Protein AF-A0A9K3ELE4-F1 (afdb_monomer)

Solvent-accessible surface area (backbone atoms only — not comparable to full-atom values): 15173 Å² total; per-residue (Å²): 132,87,78,89,71,77,52,35,37,28,64,32,60,22,76,92,77,71,40,44,35,40,39,35,39,38,89,83,53,48,29,36,42,26,51,68,95,63,95,61,74,42,78,52,95,60,56,70,96,51,65,63,48,62,71,28,41,46,21,79,59,20,32,33,26,44,20,57,66,98,58,88,88,65,77,54,37,33,40,34,32,33,54,76,80,67,44,70,48,84,42,81,60,64,74,80,59,73,77,59,70,88,69,90,53,77,56,77,49,70,27,33,48,79,52,29,43,24,46,34,44,35,46,68,50,33,39,38,36,27,37,59,48,99,96,43,70,39,82,71,51,73,50,71,43,58,83,92,51,50,84,39,54,73,46,62,45,22,53,67,49,95,89,58,24,34,31,34,39,39,38,74,94,58,83,44,38,32,38,39,36,74,89,78,74,42,78,44,65,43,48,75,54,92,66,67,92,84,69,91,75,84,75,80,72,74,77,75,59,100,61,74,55,102,58,86,74,95,73,76,90,80,76,77,85,74,56,69,59,72,76,79,84,77,84,80,82,82,83,84,80,88,83,85,87,130

Structure (mmCIF, N/CA/C/O backbone):
data_AF-A0A9K3ELE4-F1
#
_entry.id   AF-A0A9K3ELE4-F1
#
loop_
_atom_site.group_PDB
_atom_site.id
_atom_site.type_symbol
_atom_site.label_atom_id
_atom_site.label_alt_id
_atom_site.label_comp_id
_atom_site.label_asym_id
_atom_site.label_entity_id
_atom_site.label_seq_id
_atom_site.pdbx_PDB_ins_code
_atom_site.Cartn_x
_atom_site.Cartn_y
_atom_site.Cartn_z
_atom_site.occupancy
_atom_site.B_iso_or_equiv
_atom_site.auth_seq_id
_atom_site.auth_comp_id
_atom_site.auth_asym_id
_atom_site.auth_atom_id
_atom_site.pdbx_PDB_model_num
ATOM 1 N N . MET A 1 1 ? -10.364 24.129 13.836 1.00 34.47 1 MET A N 1
ATOM 2 C CA . MET A 1 1 ? -9.554 22.904 13.657 1.00 34.47 1 MET A CA 1
ATOM 3 C C . MET A 1 1 ? -8.200 23.141 14.304 1.00 34.47 1 MET A C 1
ATOM 5 O O . MET A 1 1 ? -7.615 24.169 13.980 1.00 34.47 1 MET A O 1
ATOM 9 N N . PRO A 1 2 ? -7.699 22.302 15.225 1.00 33.84 2 PRO A N 1
ATOM 10 C CA . PRO A 1 2 ? -6.343 22.478 15.719 1.00 33.84 2 PRO A CA 1
ATOM 11 C C . PRO A 1 2 ? -5.337 22.035 14.650 1.00 33.84 2 PRO A C 1
ATOM 13 O O . PRO A 1 2 ? -5.473 20.976 14.042 1.00 33.84 2 PRO A O 1
ATOM 16 N N . SER A 1 3 ? -4.361 22.911 14.447 1.00 35.28 3 SER A N 1
ATOM 17 C CA . SER A 1 3 ? -3.103 22.813 13.702 1.00 35.28 3 SER A CA 1
ATOM 18 C C . SER A 1 3 ? -2.524 21.408 13.463 1.00 35.28 3 SER A C 1
ATOM 20 O O . SER A 1 3 ? -2.251 20.681 14.415 1.00 35.28 3 SER A O 1
ATOM 22 N N . SER A 1 4 ? -2.268 21.103 12.183 1.00 42.31 4 SER A N 1
ATOM 23 C CA . SER A 1 4 ? -1.245 20.192 11.622 1.00 42.31 4 SER A CA 1
ATOM 24 C C . SER A 1 4 ? -0.651 19.133 12.562 1.00 42.31 4 SER A C 1
ATOM 26 O O . SER A 1 4 ? 0.547 19.116 12.856 1.00 42.31 4 SER A O 1
ATOM 28 N N . PHE A 1 5 ? -1.485 18.202 13.002 1.00 43.97 5 PHE A N 1
ATOM 29 C CA . PHE A 1 5 ? -1.020 16.891 13.420 1.00 43.97 5 PHE A CA 1
ATOM 30 C C . PHE A 1 5 ? -0.761 16.069 12.153 1.00 43.97 5 PHE A C 1
ATOM 32 O O . PHE A 1 5 ? -1.685 15.799 11.390 1.00 43.97 5 PHE A O 1
ATOM 39 N N . PHE A 1 6 ? 0.490 15.676 11.912 1.00 51.31 6 PHE A N 1
ATOM 40 C CA . PHE A 1 6 ? 0.756 14.560 11.005 1.00 51.31 6 PHE A CA 1
ATOM 41 C C . PHE A 1 6 ? 0.128 13.317 11.648 1.00 51.31 6 PHE A C 1
ATOM 43 O O . PHE A 1 6 ? 0.595 12.861 12.695 1.00 51.31 6 PHE A O 1
ATOM 50 N N . PHE A 1 7 ? -0.995 12.875 11.091 1.00 66.44 7 PHE A N 1
ATOM 51 C CA . PHE A 1 7 ? -1.667 11.631 11.434 1.00 66.44 7 PHE A CA 1
ATOM 52 C C . PHE A 1 7 ? -1.422 10.659 10.288 1.00 66.44 7 PHE A C 1
ATOM 54 O O . PHE A 1 7 ? -1.701 10.999 9.136 1.00 66.44 7 PHE A O 1
ATOM 61 N N . GLU A 1 8 ? -0.951 9.457 10.601 1.00 89.88 8 GLU A N 1
ATOM 62 C CA . GLU A 1 8 ? -0.958 8.381 9.615 1.00 89.88 8 GLU A CA 1
ATOM 63 C C . GLU A 1 8 ? -2.393 7.903 9.492 1.00 89.88 8 GLU A C 1
ATOM 65 O O . GLU A 1 8 ? -3.051 7.638 10.498 1.00 89.88 8 GLU A O 1
ATOM 70 N N . SER A 1 9 ? -2.927 7.869 8.278 1.00 92.56 9 SER A N 1
ATOM 71 C CA . SER A 1 9 ? -4.354 7.627 8.085 1.00 92.56 9 SER A CA 1
ATOM 72 C C . SER A 1 9 ? -4.623 6.687 6.931 1.00 92.56 9 SER A C 1
ATOM 74 O O . SER A 1 9 ? -3.800 6.540 6.033 1.00 92.56 9 SER A O 1
ATOM 76 N N . GLY A 1 10 ? -5.771 6.025 6.972 1.00 93.38 10 GLY A N 1
ATOM 77 C CA . GLY A 1 10 ? -6.213 5.107 5.935 1.00 93.38 10 GLY A CA 1
ATOM 78 C C . GLY A 1 10 ? -7.732 5.038 5.878 1.00 93.38 10 GLY A C 1
ATOM 79 O O . GLY A 1 10 ? -8.411 5.200 6.894 1.00 93.38 10 GLY A O 1
ATOM 80 N N . LEU A 1 11 ? -8.261 4.802 4.680 1.00 93.50 11 LEU A N 1
ATOM 81 C CA . LEU A 1 11 ? -9.688 4.620 4.437 1.00 93.50 11 LEU A CA 1
ATOM 82 C C . LEU A 1 11 ? -9.947 3.172 4.026 1.00 93.50 11 LEU A C 1
ATOM 84 O O . LEU A 1 11 ? -9.454 2.729 2.992 1.00 93.50 11 LEU A O 1
ATOM 88 N N . GLY A 1 12 ? -10.713 2.449 4.836 1.00 93.44 12 GLY A N 1
ATOM 89 C CA . GLY A 1 12 ? -11.083 1.059 4.587 1.00 93.44 12 GLY A CA 1
ATOM 90 C C . GLY A 1 12 ? -12.591 0.865 4.512 1.00 93.44 12 GLY A C 1
ATOM 91 O O . GLY A 1 12 ? -13.362 1.724 4.941 1.00 93.44 12 GLY A O 1
ATOM 92 N N . PHE A 1 13 ? -13.016 -0.270 3.966 1.00 93.00 13 PHE A N 1
ATOM 93 C CA . PHE A 1 13 ? -14.422 -0.655 3.878 1.00 93.00 13 PHE A CA 1
ATOM 94 C C . PHE A 1 13 ? -14.704 -1.841 4.804 1.00 93.00 13 PHE A C 1
ATOM 96 O O . PHE A 1 13 ? -14.047 -2.874 4.702 1.00 93.00 13 PHE A O 1
ATOM 103 N N . ASP A 1 14 ? -15.670 -1.675 5.704 1.00 93.81 14 ASP A N 1
ATOM 104 C CA . ASP A 1 14 ? -16.215 -2.741 6.541 1.00 93.81 14 ASP A CA 1
ATOM 105 C C . ASP A 1 14 ? -17.413 -3.356 5.814 1.00 93.81 14 ASP A C 1
ATOM 107 O O . ASP A 1 14 ? -18.464 -2.722 5.672 1.00 93.81 14 ASP A O 1
ATOM 111 N N . ASP A 1 15 ? -17.245 -4.582 5.327 1.00 90.19 15 ASP A N 1
ATOM 112 C CA . ASP A 1 15 ? -18.278 -5.313 4.598 1.00 90.19 15 ASP A CA 1
ATOM 113 C C . ASP A 1 15 ? -19.425 -5.780 5.505 1.00 90.19 15 ASP A C 1
ATOM 115 O O . ASP A 1 15 ? -20.564 -5.893 5.053 1.00 90.19 15 ASP A O 1
ATOM 119 N N . SER A 1 16 ? -19.149 -5.993 6.792 1.00 93.00 16 SER A N 1
ATOM 120 C CA . SER A 1 16 ? -20.114 -6.501 7.764 1.00 93.00 16 SER A CA 1
ATOM 121 C C . SER A 1 16 ? -21.150 -5.455 8.157 1.00 93.00 16 SER A C 1
ATOM 123 O O . SER A 1 16 ? -22.312 -5.787 8.392 1.00 93.00 16 SER A O 1
ATOM 125 N N . THR A 1 17 ? -20.745 -4.186 8.174 1.00 93.06 17 THR A N 1
ATOM 126 C CA . THR A 1 17 ? -21.629 -3.045 8.428 1.00 93.06 17 THR A CA 1
ATOM 127 C C . THR A 1 17 ? -21.969 -2.272 7.157 1.00 93.06 17 THR A C 1
ATOM 129 O O . THR A 1 17 ? -22.816 -1.382 7.203 1.00 93.06 17 THR A O 1
ATOM 132 N N . ASN A 1 18 ? -21.341 -2.604 6.022 1.00 90.88 18 ASN A N 1
ATOM 133 C CA . ASN A 1 18 ? -21.458 -1.887 4.752 1.00 90.88 18 ASN A CA 1
ATOM 134 C C . ASN A 1 18 ? -21.138 -0.385 4.905 1.00 90.88 18 ASN A C 1
ATOM 136 O O . ASN A 1 18 ? -21.863 0.486 4.419 1.00 90.88 18 ASN A O 1
ATOM 140 N N . THR A 1 19 ? -20.047 -0.073 5.610 1.00 92.44 19 THR A N 1
ATOM 141 C CA . THR A 1 19 ? -19.620 1.309 5.882 1.00 92.44 19 THR A CA 1
ATOM 142 C C . THR A 1 19 ? -18.141 1.514 5.612 1.00 92.44 19 THR A C 1
ATOM 144 O O . THR A 1 19 ? -17.328 0.627 5.854 1.00 92.44 19 THR A O 1
ATOM 147 N N . PHE A 1 20 ? -17.763 2.724 5.213 1.00 94.38 20 PHE A N 1
ATOM 148 C CA . PHE A 1 20 ? -16.359 3.116 5.180 1.00 94.38 20 PHE A CA 1
ATOM 149 C C . PHE A 1 20 ? -15.890 3.585 6.558 1.00 94.38 20 PHE A C 1
ATOM 151 O O . PHE A 1 20 ? -16.565 4.385 7.208 1.00 94.38 20 PHE A O 1
ATOM 158 N N . LYS A 1 21 ? -14.706 3.133 6.971 1.00 94.75 21 LYS A N 1
ATOM 159 C CA . LYS A 1 21 ? -14.026 3.579 8.186 1.00 94.75 21 LYS A CA 1
ATOM 160 C C . LYS A 1 21 ? -12.748 4.316 7.819 1.00 94.75 21 LYS A C 1
ATOM 162 O O . LYS A 1 21 ? -11.893 3.790 7.111 1.00 94.75 21 LYS A O 1
ATOM 167 N N . MET A 1 22 ? -12.615 5.528 8.331 1.00 95.62 22 MET A N 1
ATOM 168 C CA . MET A 1 22 ? -11.368 6.271 8.334 1.00 95.62 22 MET A CA 1
ATOM 169 C C . MET A 1 22 ? -10.653 6.009 9.657 1.00 95.62 22 MET A C 1
ATOM 171 O O . MET A 1 22 ? -11.228 6.192 10.730 1.00 95.62 22 MET A O 1
ATOM 175 N N . VAL A 1 23 ? -9.409 5.560 9.570 1.00 95.44 23 VAL A N 1
ATOM 176 C CA . VAL A 1 23 ? -8.565 5.244 10.722 1.00 95.44 23 VAL A CA 1
ATOM 177 C C . VAL A 1 23 ? -7.402 6.216 10.726 1.00 95.44 23 VAL A C 1
ATOM 179 O O . VAL A 1 23 ? -6.756 6.392 9.698 1.00 95.44 23 VAL A O 1
ATOM 182 N N . CYS A 1 24 ? -7.141 6.832 11.874 1.00 94.19 24 CYS A N 1
ATOM 183 C CA . CYS A 1 24 ? -6.019 7.736 12.087 1.00 94.19 24 CYS A CA 1
ATOM 184 C C . CYS A 1 24 ? -5.187 7.256 13.273 1.00 94.19 24 CYS A C 1
ATOM 186 O O . CYS A 1 24 ? -5.711 7.075 14.374 1.00 94.19 24 CYS A O 1
ATOM 188 N N . VAL A 1 25 ? -3.884 7.110 13.061 1.00 91.75 25 VAL A N 1
ATOM 189 C CA . VAL A 1 25 ? -2.884 6.841 14.088 1.00 91.75 25 VAL A CA 1
ATOM 190 C C .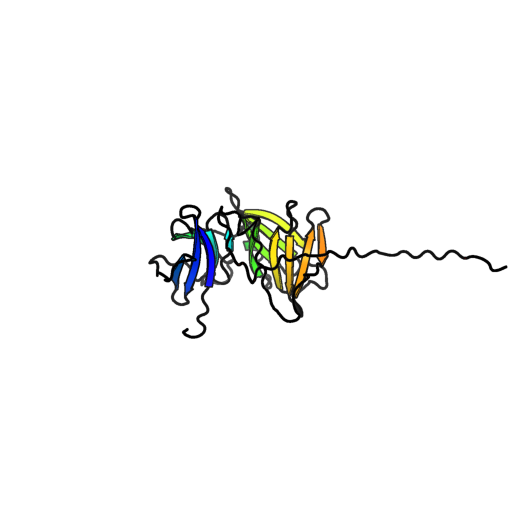 VAL A 1 25 ? -2.151 8.142 14.391 1.00 91.75 25 VAL A C 1
ATOM 192 O O . VAL A 1 25 ? -1.604 8.814 13.516 1.00 91.75 25 VAL A O 1
ATOM 195 N N . THR A 1 26 ? -2.189 8.541 15.657 1.00 86.25 26 THR A N 1
ATOM 196 C CA . THR A 1 26 ? -1.541 9.766 16.133 1.00 86.25 26 THR A CA 1
ATOM 197 C C . THR A 1 26 ? -0.079 9.532 16.497 1.00 86.25 26 THR A C 1
ATOM 199 O O . THR A 1 26 ? 0.326 8.411 16.781 1.00 86.25 26 THR A O 1
ATOM 202 N N . LYS A 1 27 ? 0.704 10.613 16.616 1.00 76.19 27 LYS A N 1
ATOM 203 C CA . LYS A 1 27 ? 2.095 10.558 17.113 1.00 76.19 27 LYS A CA 1
ATOM 204 C C . LYS A 1 27 ? 2.250 9.956 18.514 1.00 76.19 27 LYS A C 1
ATOM 206 O O . LYS A 1 27 ? 3.349 9.582 18.894 1.00 76.19 27 LYS A O 1
ATOM 211 N N . ARG A 1 28 ? 1.174 9.918 19.306 1.00 78.56 28 ARG A N 1
ATOM 212 C CA . ARG A 1 28 ? 1.142 9.270 20.629 1.00 78.56 28 ARG A CA 1
ATOM 213 C C . ARG A 1 28 ? 0.593 7.842 20.547 1.00 78.56 28 ARG A C 1
ATOM 215 O O . ARG A 1 28 ? 0.053 7.355 21.533 1.00 78.56 28 ARG A O 1
ATOM 222 N N . GLU A 1 29 ? 0.607 7.259 19.348 1.00 79.44 29 GLU A N 1
ATOM 223 C CA . GLU A 1 29 ? 0.107 5.920 19.008 1.00 79.44 29 GLU A CA 1
ATOM 224 C C . GLU A 1 29 ? -1.364 5.688 19.380 1.00 79.44 29 GLU A C 1
ATOM 226 O O . GLU A 1 29 ? -1.859 4.568 19.379 1.00 79.44 29 GLU A O 1
ATOM 231 N N . GLN A 1 30 ? -2.112 6.761 19.655 1.00 90.25 30 GLN A N 1
ATOM 232 C CA . GLN A 1 30 ? -3.556 6.670 19.827 1.00 90.25 30 GLN A CA 1
ATOM 233 C C . GLN A 1 30 ? -4.202 6.421 18.474 1.00 90.25 30 GLN A C 1
ATOM 235 O O . GLN A 1 30 ? -3.836 7.072 17.492 1.00 90.25 30 GLN A O 1
ATOM 240 N N . VAL A 1 31 ? -5.193 5.537 18.454 1.00 94.50 31 VAL A N 1
ATOM 241 C CA . VAL A 1 31 ? -5.936 5.194 17.248 1.00 94.50 31 VAL A CA 1
ATOM 242 C C . VAL A 1 31 ? -7.347 5.755 17.351 1.00 94.50 31 VAL A C 1
ATOM 244 O O . VAL A 1 31 ? -8.072 5.504 18.320 1.00 94.50 31 VAL A O 1
ATOM 247 N N . MET A 1 32 ? -7.717 6.537 16.345 1.00 95.31 32 MET A N 1
ATOM 248 C CA . MET A 1 32 ? -9.039 7.126 16.186 1.00 95.31 32 MET A CA 1
ATOM 249 C C . MET A 1 32 ? -9.714 6.504 14.969 1.00 95.31 32 MET A C 1
ATOM 251 O O . MET A 1 32 ? -9.110 6.410 13.903 1.00 95.31 32 MET A O 1
ATOM 255 N N . VAL A 1 33 ? -10.973 6.112 15.125 1.00 95.88 33 VAL A N 1
ATOM 256 C CA . VAL A 1 33 ? -11.797 5.535 14.063 1.00 95.88 33 VAL A CA 1
ATOM 257 C C . VAL A 1 33 ? -13.010 6.422 13.848 1.00 95.88 33 VAL A C 1
ATOM 259 O O . VAL A 1 33 ? -13.662 6.851 14.803 1.00 95.88 33 VAL A O 1
ATOM 262 N N . HIS A 1 34 ? -13.328 6.675 12.590 1.00 95.19 34 HIS A N 1
ATOM 263 C CA . HIS A 1 34 ? -14.520 7.392 12.181 1.00 95.19 34 HIS A CA 1
ATOM 264 C C . HIS A 1 34 ? -15.254 6.614 11.102 1.00 95.19 34 HIS A C 1
ATOM 266 O O . HIS A 1 34 ? -14.661 6.220 10.101 1.00 95.19 34 HIS A O 1
ATOM 272 N N . ILE A 1 35 ? -16.550 6.404 11.303 1.00 95.12 35 ILE A N 1
ATOM 273 C CA . ILE A 1 35 ? -17.420 5.798 10.300 1.00 95.12 35 ILE A CA 1
ATOM 274 C C . ILE A 1 35 ? -17.935 6.932 9.415 1.00 95.12 35 ILE A C 1
ATOM 276 O O . ILE A 1 35 ? -18.571 7.862 9.916 1.00 95.12 35 ILE A O 1
ATOM 280 N N . LEU A 1 36 ? -17.661 6.873 8.111 1.00 91.19 36 LEU A N 1
ATOM 281 C CA . LEU A 1 36 ? -18.140 7.895 7.184 1.00 91.19 36 LEU A CA 1
ATOM 282 C C . LEU A 1 36 ? -19.674 7.965 7.211 1.00 91.19 36 LEU A C 1
ATOM 284 O O . LEU A 1 36 ? -20.351 6.939 7.172 1.00 91.19 36 LEU A O 1
ATOM 288 N N . GLY A 1 37 ? -20.207 9.187 7.255 1.00 90.62 37 GLY A N 1
ATOM 289 C CA . GLY A 1 37 ? -21.646 9.452 7.375 1.00 90.62 37 GLY A CA 1
ATOM 290 C C . GLY A 1 37 ? -22.148 9.589 8.817 1.00 90.62 37 GLY A C 1
ATOM 291 O O . GLY A 1 37 ? -23.339 9.798 9.018 1.00 90.62 37 GLY A O 1
ATOM 292 N N . THR A 1 38 ? -21.258 9.494 9.807 1.00 91.44 38 THR A N 1
ATOM 293 C CA . THR A 1 38 ? -21.532 9.850 11.209 1.00 91.44 38 THR A CA 1
ATOM 294 C C . THR A 1 38 ? -20.858 11.176 11.566 1.00 91.44 38 THR A C 1
ATOM 296 O O . THR A 1 38 ? -20.058 11.683 10.785 1.00 91.44 38 THR A O 1
ATOM 299 N N . ASP A 1 39 ? -21.129 11.718 12.757 1.00 90.81 39 ASP A N 1
ATOM 300 C CA . ASP A 1 39 ? -20.611 13.036 13.164 1.00 90.81 39 ASP A CA 1
ATOM 301 C C . ASP A 1 39 ? -19.437 12.982 14.155 1.00 90.81 39 ASP A C 1
ATOM 303 O O . ASP A 1 39 ? -18.964 14.019 14.619 1.00 90.81 39 ASP A O 1
ATOM 307 N N . SER A 1 40 ? -18.953 11.791 14.529 1.00 87.12 40 SER A N 1
ATOM 308 C CA . SER A 1 40 ? -17.949 11.672 15.594 1.00 87.12 40 SER A CA 1
ATOM 309 C C . SER A 1 40 ? -16.815 10.706 15.277 1.00 87.12 40 SER A C 1
ATOM 311 O O . SER A 1 40 ? -16.972 9.694 14.595 1.00 87.12 40 SER A O 1
ATOM 313 N N . TRP A 1 41 ? -15.638 11.045 15.795 1.00 94.38 41 TRP A N 1
ATOM 314 C CA . TRP A 1 41 ? -14.491 10.152 15.885 1.00 94.38 41 TRP A CA 1
ATOM 315 C C . TRP A 1 41 ? -14.516 9.470 17.246 1.00 94.38 41 TRP A C 1
ATOM 317 O O . TRP A 1 41 ? -14.771 10.124 18.258 1.00 94.38 41 TRP A O 1
ATOM 327 N N . ARG A 1 42 ? -14.174 8.184 17.298 1.00 94.88 42 ARG A N 1
ATOM 328 C CA . ARG A 1 42 ? -14.000 7.461 18.559 1.00 94.88 42 ARG A CA 1
ATOM 329 C C . ARG A 1 42 ? -12.585 6.939 18.703 1.00 94.88 42 ARG A C 1
ATOM 331 O O . ARG A 1 42 ? -11.983 6.461 17.745 1.00 94.88 42 ARG A O 1
ATOM 338 N N . LYS A 1 43 ? -12.069 7.007 19.923 1.00 95.25 43 LYS A N 1
ATOM 339 C CA . LYS A 1 43 ? -10.799 6.384 20.281 1.00 95.25 43 LYS A CA 1
ATOM 340 C C . LYS A 1 43 ? -11.014 4.891 20.506 1.00 95.25 43 LYS A C 1
ATOM 342 O O . LYS A 1 43 ? -11.976 4.514 21.173 1.00 95.25 43 LYS A O 1
ATOM 347 N N . ILE A 1 44 ? -10.108 4.057 20.002 1.00 95.56 44 ILE A N 1
ATOM 348 C CA . ILE A 1 44 ? -10.060 2.633 20.356 1.00 95.56 44 ILE A CA 1
ATOM 349 C C . ILE A 1 44 ? -8.900 2.356 21.319 1.00 95.56 44 ILE A C 1
ATOM 351 O O . ILE A 1 44 ? -7.905 3.084 21.305 1.00 95.56 44 ILE A O 1
ATOM 355 N N . PRO A 1 45 ? -9.010 1.330 22.182 1.00 93.69 45 PRO A N 1
ATOM 356 C CA . PRO A 1 45 ? -7.944 1.001 23.124 1.00 93.69 45 PRO A CA 1
ATOM 357 C C . PRO A 1 45 ? -6.768 0.264 22.469 1.00 93.69 45 PRO A C 1
ATOM 359 O O . PRO A 1 45 ? -5.694 0.213 23.058 1.00 93.69 45 PRO A O 1
ATOM 362 N N . LYS A 1 46 ? -6.962 -0.318 21.278 1.00 93.88 46 LYS A N 1
ATOM 363 C CA . LYS A 1 46 ? -5.918 -1.048 20.553 1.00 93.88 46 LYS A CA 1
ATOM 364 C C . LYS A 1 46 ? -4.990 -0.074 19.839 1.00 93.88 46 LYS A C 1
ATOM 366 O O . LYS A 1 46 ? -5.448 0.921 19.279 1.00 93.88 46 LYS A O 1
ATOM 371 N N . VAL A 1 47 ? -3.703 -0.388 19.850 1.00 92.88 47 VAL A N 1
ATOM 372 C CA . VAL A 1 47 ? -2.633 0.412 19.247 1.00 92.88 47 VAL A CA 1
ATOM 373 C C . VAL A 1 47 ? -1.735 -0.506 18.416 1.00 92.88 47 VAL A C 1
ATOM 375 O O . VAL A 1 47 ? -1.658 -1.701 18.725 1.00 92.88 47 VAL A O 1
ATOM 378 N N . PRO A 1 48 ? -1.087 -0.002 17.354 1.00 92.19 48 PRO A N 1
ATOM 379 C CA . PRO A 1 48 ? -0.132 -0.799 16.598 1.00 92.19 48 PRO A CA 1
ATOM 380 C C . PRO A 1 48 ? 1.068 -1.171 17.479 1.00 92.19 48 PRO A C 1
ATOM 382 O O . PRO A 1 48 ? 1.449 -0.427 18.379 1.00 92.19 48 PRO A O 1
ATOM 385 N N . SER A 1 49 ? 1.682 -2.322 17.213 1.00 90.31 49 SER A N 1
ATOM 386 C CA . SER A 1 49 ? 2.858 -2.792 17.959 1.00 90.31 49 SER A CA 1
ATOM 387 C C . SER A 1 49 ? 4.138 -2.007 17.656 1.00 90.31 49 SER A C 1
ATOM 389 O O . SER A 1 49 ? 5.093 -2.083 18.426 1.00 90.31 49 SER A O 1
ATOM 391 N N . TYR A 1 50 ? 4.158 -1.264 16.547 1.00 88.81 50 TYR A N 1
ATOM 392 C CA . TYR A 1 50 ? 5.266 -0.419 16.113 1.00 88.81 50 TYR A CA 1
ATOM 393 C C . TYR A 1 50 ? 4.728 0.884 15.503 1.00 88.81 50 TYR A C 1
ATOM 395 O O . TYR A 1 50 ? 3.624 0.873 14.944 1.00 88.81 50 TYR A O 1
ATOM 403 N N . PRO A 1 51 ? 5.505 1.984 15.537 1.00 88.44 51 PRO A N 1
ATOM 404 C CA . PRO A 1 51 ? 5.164 3.210 14.829 1.00 88.44 51 PRO A CA 1
ATOM 405 C C . PRO A 1 51 ? 4.971 2.947 13.334 1.00 88.44 51 PRO A C 1
ATOM 407 O O . PRO A 1 51 ? 5.873 2.459 12.647 1.00 88.44 51 PRO A O 1
ATOM 410 N N . VAL A 1 52 ? 3.784 3.282 12.839 1.00 90.81 52 VAL A N 1
ATOM 411 C CA . VAL A 1 52 ? 3.441 3.205 11.416 1.00 90.81 52 VAL A CA 1
ATOM 412 C C . VAL A 1 52 ? 3.784 4.511 10.707 1.00 90.81 52 VAL A C 1
ATOM 414 O O . VAL A 1 52 ? 3.911 5.548 11.357 1.00 90.81 52 VAL A O 1
ATOM 417 N N . TYR A 1 53 ? 3.917 4.471 9.383 1.00 87.12 53 TYR A N 1
ATOM 418 C CA . TYR A 1 53 ? 4.125 5.658 8.557 1.00 87.12 53 TYR A CA 1
ATOM 419 C C . TYR A 1 53 ? 3.427 5.552 7.197 1.00 87.12 53 TYR A C 1
ATOM 421 O O . TYR A 1 53 ? 3.219 4.460 6.660 1.00 87.12 53 TYR A O 1
ATOM 429 N N . GLY A 1 54 ? 3.102 6.708 6.622 1.00 86.25 54 GLY A N 1
ATOM 430 C CA . GLY A 1 54 ? 2.488 6.833 5.310 1.00 86.25 54 GLY A CA 1
ATOM 431 C C . GLY A 1 54 ? 0.964 6.681 5.312 1.00 86.25 54 GLY A C 1
ATOM 432 O O . GLY A 1 54 ? 0.284 6.611 6.336 1.00 86.25 54 GLY A O 1
ATOM 433 N N . VAL A 1 55 ? 0.407 6.628 4.102 1.00 88.94 55 VAL A N 1
ATOM 434 C CA . VAL A 1 55 ? -1.035 6.450 3.895 1.00 88.94 55 VAL A CA 1
ATOM 435 C C . VAL A 1 55 ? -1.372 4.962 3.894 1.00 88.94 55 VAL A C 1
ATOM 437 O O . VAL A 1 55 ? -0.759 4.180 3.171 1.00 88.94 55 VAL A O 1
ATOM 440 N N . GLY A 1 56 ? -2.375 4.586 4.681 1.00 92.88 56 GLY A N 1
ATOM 441 C CA . GLY A 1 56 ? -2.827 3.212 4.841 1.00 92.88 56 GLY A CA 1
ATOM 442 C C . GLY A 1 56 ? -3.447 2.667 3.562 1.00 92.88 56 GLY A C 1
ATOM 443 O O . GLY A 1 56 ? -4.388 3.248 3.017 1.00 92.88 56 GLY A O 1
ATOM 444 N N . VAL A 1 57 ? -2.945 1.522 3.109 1.00 94.00 57 VAL A N 1
ATOM 445 C CA . VAL A 1 57 ? -3.418 0.829 1.910 1.00 94.00 57 VAL A CA 1
ATOM 446 C C . VAL A 1 57 ? -4.486 -0.187 2.293 1.00 94.00 57 VAL A C 1
ATOM 448 O O . VAL A 1 57 ? -4.211 -1.156 3.002 1.00 94.00 57 VAL A O 1
ATOM 451 N N . PHE A 1 58 ? -5.710 0.010 1.806 1.00 94.69 58 PHE A N 1
ATOM 452 C CA . PHE A 1 58 ? -6.793 -0.947 2.012 1.00 94.69 58 PHE A CA 1
ATOM 453 C C . PHE A 1 58 ? -6.708 -2.103 1.013 1.00 94.69 58 PHE A C 1
ATOM 455 O O . PHE A 1 58 ? -6.805 -1.889 -0.195 1.00 94.69 58 PHE A O 1
ATOM 462 N N . ALA A 1 59 ? -6.541 -3.321 1.521 1.00 94.19 59 ALA A N 1
ATOM 463 C CA . ALA A 1 59 ? -6.510 -4.562 0.754 1.00 94.19 59 ALA A CA 1
ATOM 464 C C . ALA A 1 59 ? -6.885 -5.737 1.668 1.00 94.19 59 ALA A C 1
ATOM 466 O O . ALA A 1 59 ? -6.689 -5.652 2.872 1.00 94.19 59 ALA A O 1
ATOM 467 N N . ASN A 1 60 ? -7.407 -6.842 1.136 1.00 92.94 60 ASN A N 1
ATOM 468 C CA . ASN A 1 60 ? -7.726 -8.053 1.906 1.00 92.94 60 ASN A CA 1
ATOM 469 C C . ASN A 1 60 ? -8.563 -7.796 3.188 1.00 92.94 60 ASN A C 1
ATOM 471 O O . ASN A 1 60 ? -8.371 -8.477 4.188 1.00 92.94 60 ASN A O 1
ATOM 475 N N . GLY A 1 61 ? -9.451 -6.791 3.186 1.00 92.50 61 GLY A N 1
ATOM 476 C CA . GLY A 1 61 ? -10.264 -6.414 4.357 1.00 92.50 61 GLY A CA 1
ATOM 477 C C . GLY A 1 61 ? -9.529 -5.616 5.446 1.00 92.50 61 GLY A C 1
ATOM 478 O O . GLY A 1 61 ? -10.149 -5.196 6.422 1.00 92.50 61 GLY A O 1
ATOM 479 N N . CYS A 1 62 ? -8.237 -5.339 5.264 1.00 96.88 62 CYS A N 1
ATOM 480 C CA . CYS A 1 62 ? -7.399 -4.653 6.239 1.00 96.88 62 CYS A CA 1
ATOM 481 C C . CYS A 1 62 ? -6.781 -3.372 5.662 1.00 96.88 62 CYS A C 1
ATOM 483 O O . CYS A 1 62 ? -6.490 -3.267 4.467 1.00 96.88 62 CYS A O 1
ATOM 485 N N . LEU A 1 63 ? -6.539 -2.389 6.524 1.00 97.12 63 LEU A N 1
ATOM 486 C CA . LEU A 1 63 ? -5.640 -1.275 6.231 1.00 97.12 63 LEU A CA 1
ATOM 487 C C . LEU A 1 63 ? -4.206 -1.673 6.558 1.00 97.12 63 LEU A C 1
ATOM 489 O O . LEU A 1 63 ? -3.965 -2.257 7.606 1.00 97.12 63 LEU A O 1
ATOM 493 N N . HIS A 1 64 ? -3.264 -1.337 5.685 1.00 96.06 64 HIS A N 1
ATOM 494 C CA . HIS A 1 64 ? -1.864 -1.706 5.846 1.00 96.06 64 HIS A CA 1
ATOM 495 C C . HIS A 1 64 ? -0.958 -0.487 5.819 1.00 96.06 64 HIS A C 1
ATOM 497 O O . HIS A 1 64 ? -1.075 0.350 4.924 1.00 96.06 64 HIS A O 1
ATOM 503 N N . TRP A 1 65 ? -0.019 -0.435 6.754 1.00 95.00 65 TRP A N 1
ATOM 504 C CA . TRP A 1 65 ? 1.050 0.555 6.790 1.00 95.00 65 TRP A CA 1
ATOM 505 C C . TRP A 1 65 ? 2.395 -0.136 6.897 1.00 95.00 65 TRP A C 1
ATOM 507 O O . TRP A 1 65 ? 2.504 -1.242 7.433 1.00 95.00 65 TRP A O 1
ATOM 517 N N . LEU A 1 66 ? 3.429 0.549 6.431 1.00 92.06 66 LEU A N 1
ATOM 518 C CA . LEU A 1 66 ? 4.788 0.177 6.772 1.00 92.06 66 LEU A CA 1
ATOM 519 C C . LEU A 1 66 ? 5.108 0.645 8.199 1.00 92.06 66 LEU A C 1
ATOM 521 O O . LEU A 1 66 ? 4.560 1.639 8.681 1.00 92.06 66 LEU A O 1
ATOM 525 N N . ALA A 1 67 ? 5.996 -0.082 8.870 1.00 88.88 67 ALA A N 1
ATOM 526 C CA . ALA A 1 67 ? 6.471 0.222 10.213 1.00 88.88 67 ALA A CA 1
ATOM 527 C C . ALA A 1 67 ? 7.955 -0.139 10.351 1.00 88.88 67 ALA A C 1
ATOM 529 O O . ALA A 1 67 ? 8.397 -1.165 9.837 1.00 88.88 67 ALA A O 1
ATOM 530 N N . TYR A 1 68 ? 8.736 0.679 11.057 1.00 76.62 68 TYR A N 1
ATOM 531 C CA . TYR A 1 68 ? 10.157 0.399 11.295 1.00 76.62 68 TYR A CA 1
ATOM 532 C C . TYR A 1 68 ? 10.395 -0.198 12.680 1.00 76.62 68 TYR A C 1
ATOM 534 O O . TYR A 1 68 ? 9.774 0.197 13.668 1.00 76.62 68 TYR A O 1
ATOM 542 N N . TYR A 1 69 ? 11.364 -1.111 12.760 1.00 67.56 69 TYR A N 1
ATOM 543 C CA . TYR A 1 69 ? 11.974 -1.470 14.034 1.00 67.56 69 TYR A CA 1
ATOM 544 C C . TYR A 1 69 ? 12.867 -0.317 14.511 1.00 67.56 69 TYR A C 1
ATOM 546 O O . TYR A 1 69 ? 13.611 0.266 13.727 1.00 67.56 69 TYR A O 1
ATOM 554 N N . ASN A 1 70 ? 12.903 -0.053 15.819 1.00 60.09 70 ASN A N 1
ATOM 555 C CA . ASN A 1 70 ? 13.875 0.880 16.415 1.00 60.09 70 ASN A CA 1
ATOM 556 C C . ASN A 1 70 ? 15.339 0.377 16.337 1.00 60.09 70 ASN A C 1
ATOM 558 O O . ASN A 1 70 ? 16.241 1.019 16.871 1.00 60.09 70 ASN A O 1
ATOM 562 N N . LYS A 1 71 ? 15.596 -0.782 15.716 1.00 54.69 71 LYS A N 1
ATOM 563 C CA . LYS A 1 71 ? 16.925 -1.378 15.538 1.00 54.69 71 LYS A CA 1
ATOM 564 C C . LYS A 1 71 ? 17.261 -1.365 14.044 1.00 54.69 71 LYS A C 1
ATOM 566 O O . LYS A 1 71 ? 16.531 -1.942 13.249 1.00 54.69 71 LYS A O 1
ATOM 571 N N . GLY A 1 72 ? 18.319 -0.648 13.668 1.00 49.59 72 GLY A N 1
ATOM 572 C CA . GLY A 1 72 ? 18.679 -0.414 12.266 1.00 49.59 72 GLY A CA 1
ATOM 573 C C . GLY A 1 72 ? 19.081 -1.678 11.493 1.00 49.59 72 GLY A C 1
ATOM 574 O O . GLY A 1 72 ? 19.589 -2.630 12.082 1.00 49.59 72 GLY A O 1
ATOM 575 N N . ASN A 1 73 ? 18.910 -1.608 10.164 1.00 53.75 73 ASN A N 1
ATOM 576 C CA . ASN A 1 73 ? 19.251 -2.590 9.113 1.00 53.75 73 ASN A CA 1
ATOM 577 C C . ASN A 1 73 ? 18.229 -3.704 8.805 1.00 53.75 73 ASN A C 1
ATOM 579 O O . ASN A 1 73 ? 18.545 -4.613 8.038 1.00 53.75 73 ASN A O 1
ATOM 583 N N . GLU A 1 74 ? 17.002 -3.631 9.320 1.00 63.72 74 GLU A N 1
ATOM 584 C CA . GLU A 1 74 ? 15.913 -4.533 8.916 1.00 63.72 74 GLU A CA 1
ATOM 585 C C . GLU A 1 74 ? 14.950 -3.834 7.939 1.00 63.72 74 GLU A C 1
ATOM 587 O O . GLU A 1 74 ? 14.746 -2.621 8.012 1.00 63.72 74 GLU A O 1
ATOM 592 N N . LEU A 1 75 ? 14.366 -4.593 7.002 1.00 67.12 75 LEU A N 1
ATOM 593 C CA . LEU A 1 75 ? 13.270 -4.087 6.165 1.00 67.12 75 LEU A CA 1
ATOM 594 C C . LEU A 1 75 ? 12.090 -3.673 7.050 1.00 67.12 75 LEU A C 1
ATOM 596 O O . LEU A 1 75 ? 11.876 -4.302 8.091 1.00 67.12 75 LEU A O 1
ATOM 600 N N . PRO A 1 76 ? 11.285 -2.679 6.635 1.00 78.19 76 PRO A N 1
ATOM 601 C CA . PRO A 1 76 ? 10.102 -2.334 7.397 1.00 78.19 76 PRO A CA 1
ATOM 602 C C . PRO A 1 76 ? 9.155 -3.530 7.484 1.00 78.19 76 PRO A C 1
ATOM 604 O O . PRO A 1 76 ? 8.926 -4.270 6.522 1.00 78.19 76 PRO A O 1
ATOM 607 N N . LEU A 1 77 ? 8.603 -3.693 8.677 1.00 88.19 77 LEU A N 1
ATOM 608 C CA . LEU A 1 77 ? 7.469 -4.551 8.945 1.00 88.19 77 LEU A CA 1
ATOM 609 C C . LEU A 1 77 ? 6.213 -3.954 8.309 1.00 88.19 77 LEU A C 1
ATOM 611 O O . LEU A 1 77 ? 6.167 -2.773 7.961 1.00 88.19 77 LEU A O 1
ATOM 615 N N . ILE A 1 78 ? 5.170 -4.769 8.195 1.00 93.50 78 ILE A N 1
ATOM 616 C CA . ILE A 1 78 ? 3.861 -4.313 7.738 1.00 93.50 78 ILE A CA 1
ATOM 617 C C . ILE A 1 78 ? 2.872 -4.513 8.879 1.00 93.50 78 ILE A C 1
ATOM 619 O O . ILE A 1 78 ? 2.723 -5.621 9.398 1.00 93.50 78 ILE A O 1
ATOM 623 N N . ILE A 1 79 ? 2.187 -3.442 9.262 1.00 95.06 79 ILE A N 1
ATOM 624 C CA . ILE A 1 79 ? 1.101 -3.483 10.238 1.00 95.06 79 ILE A CA 1
ATOM 625 C C . ILE A 1 79 ? -0.218 -3.492 9.484 1.00 95.06 79 ILE A C 1
ATOM 627 O O . ILE A 1 79 ? -0.490 -2.581 8.706 1.00 95.06 79 ILE A O 1
ATOM 631 N N . GLY A 1 80 ? -1.021 -4.525 9.721 1.00 96.62 80 GLY A N 1
ATOM 632 C CA . GLY A 1 80 ? -2.396 -4.626 9.248 1.00 96.62 80 GLY A CA 1
ATOM 633 C C . GLY A 1 80 ? -3.375 -4.223 10.348 1.00 96.62 80 GLY A C 1
ATOM 634 O O . GLY A 1 80 ? -3.182 -4.591 11.500 1.00 96.62 80 GLY A O 1
ATOM 635 N N . PHE A 1 81 ? -4.429 -3.499 10.001 1.00 97.38 81 PHE A N 1
ATOM 636 C CA . PHE A 1 81 ? -5.590 -3.235 10.843 1.00 97.38 81 PHE A CA 1
ATOM 637 C C . PHE A 1 81 ? -6.817 -3.832 10.167 1.00 97.38 81 PHE A C 1
ATOM 639 O O . PHE A 1 81 ? -7.223 -3.355 9.104 1.00 97.38 81 PHE A O 1
ATOM 646 N N . ASP A 1 82 ? -7.392 -4.869 10.762 1.00 97.25 82 ASP A N 1
ATOM 647 C CA . ASP A 1 82 ? -8.638 -5.461 10.287 1.00 97.25 82 ASP A CA 1
ATOM 648 C C . ASP A 1 82 ? -9.778 -4.469 10.525 1.00 97.25 82 ASP A C 1
ATOM 650 O O . ASP A 1 82 ? -10.066 -4.073 11.653 1.00 97.25 82 ASP A O 1
ATOM 654 N N . VAL A 1 83 ? -10.417 -4.028 9.443 1.00 96.06 83 VAL A N 1
ATOM 655 C CA . VAL A 1 83 ? -11.421 -2.962 9.509 1.00 96.06 83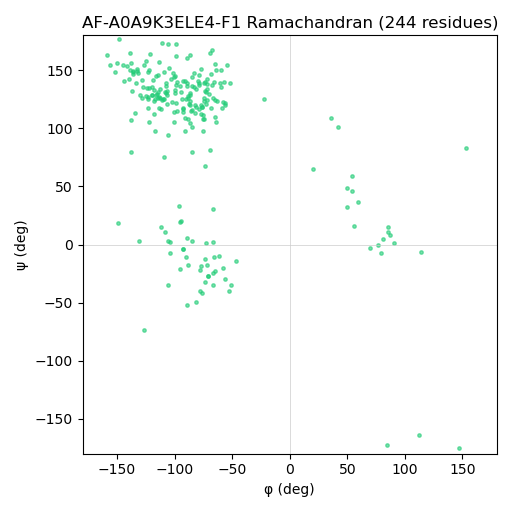 VAL A CA 1
ATOM 656 C C . VAL A 1 83 ? -12.702 -3.440 10.193 1.00 96.06 83 VAL A C 1
ATOM 658 O O . VAL A 1 83 ? -13.403 -2.626 10.795 1.00 96.06 83 VAL A O 1
ATOM 661 N N . LYS A 1 84 ? -12.999 -4.739 10.139 1.00 95.19 84 LYS A N 1
ATOM 662 C CA . LYS A 1 84 ? -14.189 -5.351 10.728 1.00 95.19 84 LYS A CA 1
ATOM 663 C C . LYS A 1 84 ? -14.005 -5.606 12.219 1.00 95.19 84 LYS A C 1
ATOM 665 O O . LYS A 1 84 ? -14.868 -5.238 13.013 1.00 95.19 84 LYS A O 1
ATOM 670 N N . THR A 1 85 ? -12.892 -6.229 12.603 1.00 96.50 85 THR A N 1
ATOM 671 C CA . THR A 1 85 ? -12.624 -6.601 14.007 1.00 96.50 85 THR A CA 1
ATOM 672 C C . THR A 1 85 ? -11.932 -5.493 14.802 1.00 96.50 85 THR A C 1
ATOM 674 O O . THR A 1 85 ? -11.998 -5.480 16.031 1.00 96.50 85 THR A O 1
ATOM 677 N N . GLU A 1 86 ? -11.335 -4.521 14.111 1.00 96.75 86 GLU A N 1
ATOM 678 C CA . GLU A 1 86 ? -10.560 -3.413 14.682 1.00 96.75 86 GLU A CA 1
ATOM 679 C C . GLU A 1 86 ? -9.354 -3.880 15.498 1.00 96.75 86 GLU A C 1
ATOM 681 O O . GLU A 1 86 ? -8.991 -3.288 16.523 1.00 96.75 86 GLU A O 1
ATOM 686 N N . GLU A 1 87 ? -8.729 -4.954 15.017 1.00 96.25 87 GLU A N 1
ATOM 687 C CA . GLU A 1 87 ? -7.523 -5.538 15.586 1.00 96.25 87 GLU A CA 1
ATOM 688 C C . GLU A 1 87 ? -6.305 -5.305 14.696 1.00 96.25 87 GLU A C 1
ATOM 690 O O . GLU A 1 87 ? -6.397 -5.229 13.468 1.00 96.25 87 GLU A O 1
ATOM 695 N N . PHE A 1 88 ? -5.143 -5.188 15.340 1.00 96.00 88 PHE A N 1
ATOM 696 C CA . PHE A 1 88 ? -3.866 -5.048 14.656 1.00 96.00 88 PHE A CA 1
ATOM 697 C C . PHE A 1 88 ? -3.181 -6.403 14.510 1.00 96.00 88 PHE A C 1
ATOM 699 O O . PHE A 1 88 ? -3.093 -7.180 15.459 1.00 96.00 88 PHE A O 1
ATOM 706 N N . GLY A 1 89 ? -2.636 -6.647 13.325 1.00 94.75 89 GLY A N 1
ATOM 707 C CA . GLY A 1 89 ? -1.817 -7.801 12.997 1.00 94.75 89 GLY A CA 1
ATOM 708 C C . GLY A 1 89 ? -0.466 -7.380 12.431 1.00 94.75 89 GLY A C 1
ATOM 709 O O . GLY A 1 89 ? -0.300 -6.280 11.902 1.00 94.75 89 GLY A O 1
ATOM 710 N N . LEU A 1 90 ? 0.504 -8.286 12.528 1.00 93.56 90 LEU A N 1
ATOM 711 C CA . LEU A 1 90 ? 1.839 -8.104 11.973 1.00 93.56 90 LEU A CA 1
ATOM 712 C C . LEU A 1 90 ? 2.026 -9.003 10.751 1.00 93.56 90 LEU A C 1
ATOM 714 O O . LEU A 1 90 ? 1.785 -10.207 10.815 1.00 93.56 90 LEU A O 1
ATOM 718 N N . ILE A 1 91 ? 2.521 -8.427 9.660 1.00 92.50 91 ILE A N 1
ATOM 719 C CA . ILE A 1 91 ? 2.865 -9.139 8.433 1.00 92.50 91 ILE A CA 1
ATOM 720 C C . ILE A 1 91 ? 4.355 -8.934 8.160 1.00 92.50 91 ILE A C 1
ATOM 722 O O . ILE A 1 91 ? 4.874 -7.818 8.158 1.00 92.50 91 ILE A O 1
ATOM 726 N N . GLN A 1 92 ? 5.054 -10.043 7.930 1.00 89.62 92 GLN A N 1
ATOM 727 C CA . GLN A 1 92 ? 6.468 -10.025 7.567 1.00 89.62 92 GLN A CA 1
ATOM 728 C C . GLN A 1 92 ? 6.623 -9.680 6.081 1.00 89.62 92 GLN A C 1
ATOM 730 O O . GLN A 1 92 ? 5.860 -10.225 5.280 1.00 89.62 92 GLN A O 1
ATOM 735 N N . PRO A 1 93 ? 7.595 -8.842 5.682 1.00 87.62 93 PRO A N 1
ATOM 736 C CA . PRO A 1 93 ? 7.857 -8.556 4.273 1.00 87.62 93 PRO A CA 1
ATOM 737 C C . PRO A 1 93 ? 8.398 -9.799 3.528 1.00 87.62 93 PRO A C 1
ATOM 739 O O . PRO A 1 93 ? 8.786 -10.796 4.155 1.00 87.62 93 PRO A O 1
ATOM 742 N N . PRO A 1 94 ? 8.456 -9.782 2.182 1.00 87.88 94 PRO A N 1
ATOM 743 C CA . PRO A 1 94 ? 9.034 -10.880 1.409 1.00 87.88 94 PRO A CA 1
ATOM 744 C C . PRO A 1 94 ? 10.492 -11.188 1.815 1.00 87.88 94 PRO A C 1
ATOM 746 O O . PRO A 1 94 ? 11.393 -10.364 1.662 1.00 87.88 94 PRO A O 1
ATOM 749 N N . ARG A 1 95 ? 10.760 -12.420 2.284 1.00 73.69 95 ARG A N 1
ATOM 750 C CA . ARG A 1 95 ? 12.068 -12.836 2.849 1.00 73.69 95 ARG A CA 1
ATOM 751 C C . ARG A 1 95 ? 13.271 -12.637 1.919 1.00 73.69 95 ARG A C 1
ATOM 753 O O . ARG A 1 95 ? 14.383 -12.461 2.407 1.00 73.69 95 ARG A O 1
ATOM 760 N N . LYS A 1 96 ? 13.083 -12.709 0.593 1.00 63.12 96 LYS A N 1
ATOM 761 C CA . LYS A 1 96 ? 14.191 -12.600 -0.378 1.00 63.12 96 LYS A CA 1
ATOM 762 C C . LYS A 1 96 ? 14.835 -11.210 -0.387 1.00 63.12 96 LYS A C 1
ATOM 764 O O . LYS A 1 96 ? 16.016 -11.101 -0.697 1.00 63.12 96 LYS A O 1
ATOM 769 N N . ILE A 1 97 ? 14.097 -10.187 0.033 1.00 59.50 97 ILE A N 1
ATOM 770 C CA . ILE A 1 97 ? 14.528 -8.788 -0.006 1.00 59.50 97 ILE A CA 1
ATOM 771 C C . ILE A 1 97 ? 15.511 -8.469 1.141 1.00 59.50 97 ILE A C 1
ATOM 773 O O . ILE A 1 97 ? 16.346 -7.576 1.022 1.00 59.50 97 ILE A O 1
ATOM 777 N N . LEU A 1 98 ? 15.509 -9.267 2.220 1.00 54.50 98 LEU A N 1
ATOM 778 C CA . LEU A 1 98 ? 16.384 -9.100 3.396 1.00 54.50 98 LEU A CA 1
ATOM 779 C C . LEU A 1 98 ? 17.890 -9.213 3.079 1.00 54.50 98 LEU A C 1
ATOM 781 O O . LEU A 1 98 ? 18.722 -8.921 3.930 1.00 54.50 98 LEU A O 1
ATOM 785 N N . ARG A 1 99 ? 18.261 -9.635 1.863 1.00 51.47 99 ARG A N 1
ATOM 786 C CA . ARG A 1 99 ? 19.659 -9.768 1.421 1.00 51.47 99 ARG A CA 1
ATOM 787 C C . ARG A 1 99 ? 20.229 -8.505 0.762 1.00 51.47 99 ARG A C 1
ATOM 789 O O . ARG A 1 99 ? 21.435 -8.446 0.555 1.00 51.47 99 ARG A O 1
ATOM 796 N N . HIS A 1 100 ? 19.397 -7.506 0.449 1.00 52.91 100 HIS A N 1
ATOM 797 C CA . HIS A 1 100 ? 19.792 -6.322 -0.333 1.00 52.91 100 HIS A CA 1
ATOM 798 C C . HIS A 1 100 ? 19.954 -5.031 0.492 1.00 52.91 100 HIS A C 1
ATOM 800 O O . HIS A 1 100 ? 20.282 -3.986 -0.068 1.00 52.91 100 HIS A O 1
ATOM 806 N N . VAL A 1 101 ? 19.787 -5.101 1.818 1.00 52.19 101 VAL A N 1
ATOM 807 C CA . VAL A 1 101 ? 19.727 -3.937 2.730 1.00 52.19 101 VAL A CA 1
ATOM 808 C C . VAL A 1 101 ? 21.054 -3.150 2.820 1.00 52.19 101 VAL A C 1
ATOM 810 O O . VAL A 1 101 ? 21.081 -2.017 3.286 1.00 52.19 101 VAL A O 1
ATOM 813 N N . ASN A 1 102 ? 22.157 -3.684 2.283 1.00 50.75 102 ASN A N 1
ATOM 814 C CA . ASN A 1 102 ? 23.482 -3.049 2.312 1.00 50.75 102 ASN A CA 1
ATOM 815 C C . ASN A 1 102 ? 23.758 -2.032 1.181 1.00 50.75 102 ASN A C 1
ATOM 817 O O . ASN A 1 102 ? 24.875 -1.522 1.101 1.00 50.75 102 ASN A O 1
ATOM 821 N N . HIS A 1 103 ? 22.800 -1.730 0.292 1.00 51.56 103 HIS A N 1
ATOM 822 C CA . HIS A 1 103 ? 23.075 -0.945 -0.929 1.00 51.56 103 HIS A CA 1
ATOM 823 C C . HIS A 1 103 ? 22.537 0.500 -0.958 1.00 51.56 103 HIS A C 1
ATOM 825 O O . HIS A 1 103 ? 22.621 1.156 -1.995 1.00 51.56 103 HIS A O 1
ATOM 831 N N . GLY A 1 104 ? 22.051 1.038 0.166 1.00 52.34 104 GLY A N 1
ATOM 832 C CA . GLY A 1 104 ? 21.912 2.491 0.380 1.00 52.34 104 GLY A CA 1
ATOM 833 C C . GLY A 1 104 ? 20.839 3.244 -0.428 1.00 52.34 104 GLY A C 1
ATOM 834 O O . GLY A 1 104 ? 20.656 4.431 -0.189 1.00 52.34 104 GLY A O 1
ATOM 835 N N . PHE A 1 105 ? 20.111 2.590 -1.339 1.00 56.91 105 PHE A N 1
ATOM 836 C CA . PHE A 1 105 ? 19.001 3.182 -2.105 1.00 56.91 105 PHE A CA 1
ATOM 837 C C . PHE A 1 105 ? 17.844 2.185 -2.193 1.00 56.91 105 PHE A C 1
ATOM 839 O O . PHE A 1 105 ? 17.725 1.454 -3.178 1.00 56.91 105 PHE A O 1
ATOM 846 N N . CYS A 1 106 ? 17.059 2.090 -1.120 1.00 67.94 106 CYS A N 1
ATOM 847 C CA . CYS A 1 106 ? 15.952 1.145 -1.010 1.00 67.94 106 CYS A CA 1
ATOM 848 C C . CYS A 1 106 ? 14.729 1.881 -0.458 1.00 67.94 106 CYS A C 1
ATOM 850 O O . CYS A 1 106 ? 14.744 2.263 0.709 1.00 67.94 106 CYS A O 1
ATOM 852 N N . ASP A 1 107 ? 13.687 2.028 -1.275 1.00 78.31 107 ASP A N 1
ATOM 853 C CA . ASP A 1 107 ? 12.428 2.659 -0.868 1.00 78.31 107 ASP A CA 1
ATOM 854 C C . ASP A 1 107 ? 11.291 1.627 -0.959 1.00 78.31 107 ASP A C 1
ATOM 856 O O . ASP A 1 107 ? 10.793 1.346 -2.057 1.00 78.31 107 ASP A O 1
ATOM 860 N N . PRO A 1 108 ? 10.917 0.993 0.167 1.00 87.75 108 PRO A N 1
ATOM 861 C CA . PRO A 1 108 ? 9.765 0.106 0.224 1.00 87.75 108 PRO A CA 1
ATOM 862 C C . PRO A 1 108 ? 8.463 0.915 0.200 1.00 87.75 108 PRO A C 1
ATOM 864 O O . PRO A 1 108 ? 8.342 1.931 0.883 1.00 87.75 108 PRO A O 1
ATOM 867 N N . ASP A 1 109 ? 7.472 0.426 -0.541 1.00 91.12 109 ASP A N 1
ATOM 868 C CA . ASP A 1 109 ? 6.120 0.992 -0.594 1.00 91.12 109 ASP A CA 1
ATOM 869 C C . ASP A 1 109 ? 5.066 -0.127 -0.604 1.00 91.12 109 ASP A C 1
ATOM 871 O O . ASP A 1 109 ? 5.365 -1.302 -0.849 1.00 91.12 109 ASP A O 1
ATOM 875 N N . LEU A 1 110 ? 3.815 0.235 -0.338 1.00 93.56 110 LEU A N 1
ATOM 876 C CA . LEU A 1 110 ? 2.663 -0.654 -0.424 1.00 93.56 110 LEU A CA 1
ATOM 877 C C . LEU A 1 110 ? 1.720 -0.185 -1.530 1.00 93.56 110 LEU A C 1
ATOM 879 O O . LEU A 1 110 ? 1.524 1.008 -1.751 1.00 93.56 110 LEU A O 1
ATOM 883 N N . ALA A 1 111 ? 1.078 -1.137 -2.199 1.00 93.69 111 ALA A N 1
ATOM 884 C CA . ALA A 1 111 ? 0.104 -0.846 -3.243 1.00 93.69 111 ALA A CA 1
ATOM 885 C C . ALA A 1 111 ? -1.133 -1.735 -3.111 1.00 93.69 111 ALA A C 1
ATOM 887 O O . ALA A 1 111 ? -1.045 -2.889 -2.697 1.00 93.69 111 ALA A O 1
ATOM 888 N N . ASN A 1 112 ? -2.294 -1.211 -3.500 1.00 92.81 112 ASN A N 1
ATOM 889 C CA . ASN A 1 112 ? -3.486 -2.028 -3.698 1.00 92.81 112 ASN A CA 1
ATOM 890 C C . ASN A 1 112 ? -3.466 -2.589 -5.130 1.00 92.81 112 ASN A C 1
ATOM 892 O O . ASN A 1 112 ? -3.560 -1.847 -6.108 1.00 92.81 112 ASN A O 1
ATOM 896 N N . LEU A 1 113 ? -3.355 -3.910 -5.251 1.00 92.31 113 LEU A N 1
ATOM 897 C CA . LEU A 1 113 ? -3.299 -4.640 -6.515 1.00 92.31 113 LEU A CA 1
ATOM 898 C C . LEU A 1 113 ? -4.607 -5.419 -6.721 1.00 92.31 113 LEU A C 1
ATOM 900 O O . LEU A 1 113 ? -4.663 -6.633 -6.527 1.00 92.31 113 LEU A O 1
ATOM 904 N N . HIS A 1 114 ? -5.680 -4.702 -7.081 1.00 88.25 114 HIS A N 1
ATOM 905 C CA . HIS A 1 114 ? -7.049 -5.239 -7.215 1.00 88.25 114 HIS A CA 1
ATOM 906 C C . HIS A 1 114 ? -7.536 -5.968 -5.953 1.00 88.25 114 HIS A C 1
ATOM 908 O O . HIS A 1 114 ? -7.831 -7.164 -5.960 1.00 88.25 114 HIS A O 1
ATOM 914 N N . GLY A 1 115 ? -7.569 -5.240 -4.840 1.00 89.50 115 GLY A N 1
ATOM 915 C CA . GLY A 1 115 ? -7.996 -5.740 -3.538 1.00 89.50 115 GLY A CA 1
ATOM 916 C C . GLY A 1 115 ? -6.938 -6.564 -2.812 1.00 89.50 115 GLY A C 1
ATOM 917 O O . GLY A 1 115 ? -7.146 -6.874 -1.646 1.00 89.50 115 GLY A O 1
ATOM 918 N N . GLN A 1 116 ? -5.808 -6.882 -3.450 1.00 93.06 116 GLN A N 1
ATOM 919 C CA . GLN A 1 116 ? -4.717 -7.642 -2.843 1.00 93.06 116 GLN A CA 1
ATOM 920 C C . GLN A 1 116 ? -3.586 -6.722 -2.400 1.00 93.06 116 GLN A C 1
ATOM 922 O O . GLN A 1 116 ? -3.273 -5.736 -3.069 1.00 93.06 116 GLN A O 1
ATOM 927 N N . LEU A 1 117 ? -2.957 -7.058 -1.273 1.00 95.44 117 LEU A N 1
ATOM 928 C CA . LEU A 1 117 ? -1.839 -6.281 -0.756 1.00 95.44 117 LEU A CA 1
ATOM 929 C C . LEU A 1 117 ? -0.594 -6.516 -1.615 1.00 95.44 117 LEU A C 1
ATOM 931 O O . LEU A 1 117 ? -0.116 -7.646 -1.742 1.00 95.44 117 LEU A O 1
ATOM 935 N N . GLY A 1 118 ? -0.072 -5.434 -2.180 1.00 95.62 118 GLY A N 1
ATOM 936 C CA . GLY A 1 118 ? 1.196 -5.384 -2.883 1.00 95.62 118 GLY A CA 1
ATOM 937 C C . GLY A 1 118 ? 2.314 -4.841 -2.001 1.00 95.62 118 GLY A C 1
ATOM 938 O O . GLY A 1 118 ? 2.113 -3.842 -1.313 1.00 95.62 118 GLY A O 1
ATOM 939 N N . PHE A 1 119 ? 3.487 -5.467 -2.059 1.00 94.31 119 PHE A N 1
ATOM 940 C CA . PHE A 1 119 ? 4.735 -4.929 -1.520 1.00 94.31 119 PHE A CA 1
ATOM 941 C C . PHE A 1 119 ? 5.647 -4.559 -2.682 1.00 94.31 119 PHE A C 1
ATOM 943 O O . PHE A 1 119 ? 5.918 -5.383 -3.557 1.00 94.31 119 PHE A O 1
ATOM 950 N N . VAL A 1 120 ? 6.095 -3.313 -2.702 1.00 92.62 120 VAL A N 1
ATOM 951 C CA . VAL A 1 120 ? 6.884 -2.737 -3.785 1.00 92.62 120 VAL A CA 1
ATOM 952 C C . VAL A 1 120 ? 8.263 -2.449 -3.236 1.00 92.62 120 VAL A C 1
ATOM 954 O O . VAL A 1 120 ? 8.402 -1.783 -2.213 1.00 92.62 120 VAL A O 1
ATOM 957 N N . TYR A 1 121 ? 9.281 -2.957 -3.913 1.00 88.69 121 TYR A N 1
ATOM 958 C CA . TYR A 1 121 ? 10.663 -2.738 -3.534 1.00 88.69 121 TYR A CA 1
ATOM 959 C C . TYR A 1 121 ? 11.410 -2.083 -4.684 1.00 88.69 121 TYR A C 1
ATOM 961 O O . TYR A 1 121 ? 11.706 -2.719 -5.697 1.00 88.69 121 TYR A O 1
ATOM 969 N N . THR A 1 122 ? 11.683 -0.790 -4.529 1.00 86.56 122 THR A N 1
ATOM 970 C CA . THR A 1 122 ? 12.410 -0.007 -5.526 1.00 86.56 122 THR A CA 1
ATOM 971 C C . THR A 1 122 ? 13.895 -0.023 -5.199 1.00 86.56 122 THR A C 1
ATOM 973 O O . THR A 1 122 ? 14.325 0.472 -4.157 1.00 86.56 122 THR A O 1
ATOM 976 N N . MET A 1 123 ? 14.677 -0.584 -6.117 1.00 82.25 123 MET A N 1
ATOM 977 C CA . MET A 1 123 ? 16.129 -0.480 -6.154 1.00 82.25 123 MET A CA 1
ATOM 978 C C . MET A 1 123 ? 16.541 0.599 -7.162 1.00 82.25 123 MET A C 1
ATOM 980 O O . MET A 1 123 ? 15.739 1.088 -7.956 1.00 82.25 123 MET A O 1
ATOM 984 N N . ARG A 1 124 ? 17.834 0.932 -7.199 1.00 78.19 124 ARG A N 1
ATOM 985 C CA . ARG A 1 124 ? 18.376 1.986 -8.075 1.00 78.19 124 ARG A CA 1
ATOM 986 C C . ARG A 1 124 ? 17.980 1.864 -9.558 1.00 78.19 124 ARG A C 1
ATOM 988 O O . ARG A 1 124 ? 17.822 2.886 -10.220 1.00 78.19 124 ARG A O 1
ATOM 995 N N 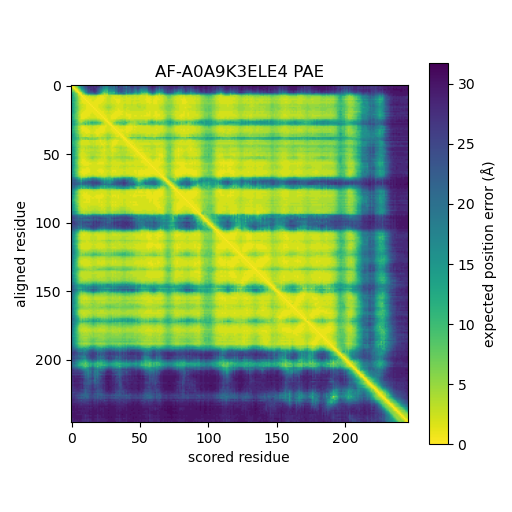. TYR A 1 125 ? 17.850 0.641 -10.077 1.00 84.25 125 TYR A N 1
ATOM 996 C CA . TYR A 1 125 ? 17.606 0.377 -11.504 1.00 84.25 125 TYR A CA 1
ATOM 997 C C . TYR A 1 125 ? 16.458 -0.596 -11.776 1.00 84.25 125 TYR A C 1
ATOM 999 O O . TYR A 1 125 ? 16.222 -0.951 -12.931 1.00 84.25 125 TYR A O 1
ATOM 1007 N N . SER A 1 126 ? 15.757 -1.056 -10.746 1.00 88.12 126 SER A N 1
ATOM 1008 C CA . SER A 1 126 ? 14.660 -2.005 -10.898 1.00 88.12 126 SER A CA 1
ATOM 1009 C C . SER A 1 126 ? 13.618 -1.818 -9.811 1.00 88.12 126 SER A C 1
ATOM 1011 O O . SER A 1 126 ? 13.894 -1.285 -8.738 1.00 88.12 126 SER A O 1
ATOM 1013 N N . VAL A 1 127 ? 12.407 -2.255 -10.118 1.00 91.19 127 VAL A N 1
ATOM 1014 C CA . VAL A 1 127 ? 11.293 -2.307 -9.182 1.00 91.19 127 VAL A CA 1
ATOM 1015 C C . VAL A 1 127 ? 10.805 -3.739 -9.141 1.00 91.19 127 VAL A C 1
ATOM 1017 O O . VAL A 1 127 ? 10.461 -4.308 -10.177 1.00 91.19 127 VAL A O 1
ATOM 1020 N N . GLU A 1 128 ? 10.754 -4.303 -7.943 1.00 93.00 128 GLU A N 1
ATOM 1021 C CA . GLU A 1 128 ? 10.111 -5.582 -7.680 1.00 93.00 128 GLU A CA 1
ATOM 1022 C C . GLU A 1 128 ? 8.721 -5.343 -7.096 1.00 93.00 128 GLU A C 1
ATOM 1024 O O . GLU A 1 128 ? 8.550 -4.559 -6.160 1.00 93.00 128 GLU A O 1
ATOM 1029 N N . VAL A 1 129 ? 7.724 -6.046 -7.624 1.00 95.12 129 VAL A N 1
ATOM 1030 C CA . VAL A 1 129 ? 6.353 -6.007 -7.117 1.00 95.12 129 VAL A CA 1
ATOM 1031 C C . VAL A 1 129 ? 5.975 -7.400 -6.647 1.00 95.12 129 VAL A C 1
ATOM 1033 O O . VAL A 1 129 ? 6.015 -8.364 -7.407 1.00 95.12 129 VAL A O 1
ATOM 1036 N N . TRP A 1 130 ? 5.571 -7.500 -5.389 1.00 96.06 130 TRP A N 1
ATOM 1037 C CA . TRP A 1 130 ? 5.158 -8.730 -4.730 1.00 96.06 130 TRP A CA 1
ATOM 1038 C C . TRP A 1 130 ? 3.689 -8.636 -4.341 1.00 96.06 130 TRP A C 1
ATOM 1040 O O . TRP A 1 130 ? 3.229 -7.573 -3.945 1.00 96.06 130 TRP A O 1
ATOM 1050 N N . VAL A 1 131 ? 2.955 -9.745 -4.403 1.00 96.00 131 VAL A N 1
ATOM 1051 C CA . VAL A 1 131 ? 1.549 -9.821 -3.978 1.00 96.00 131 VAL A CA 1
ATOM 1052 C C . VAL A 1 131 ? 1.427 -10.804 -2.820 1.00 96.00 131 VAL A C 1
ATOM 1054 O O . VAL A 1 131 ? 1.945 -11.923 -2.896 1.00 96.00 131 VAL A O 1
ATOM 1057 N N . LEU A 1 132 ? 0.722 -10.410 -1.760 1.00 95.25 132 LEU A N 1
ATOM 1058 C CA . LEU A 1 132 ? 0.411 -11.293 -0.641 1.00 95.25 132 LEU A CA 1
ATOM 1059 C C . LEU A 1 132 ? -0.718 -12.254 -1.030 1.00 95.25 132 LEU A C 1
ATOM 1061 O O . LEU A 1 132 ? -1.837 -11.831 -1.325 1.00 95.25 132 LEU A O 1
ATOM 1065 N N . LYS A 1 133 ? -0.420 -13.553 -1.014 1.00 93.69 133 LYS A N 1
ATOM 1066 C CA . LYS A 1 133 ? -1.377 -14.650 -1.210 1.00 93.69 133 LYS A CA 1
ATOM 1067 C C . LYS A 1 133 ? -1.563 -15.418 0.101 1.00 93.69 133 LYS A C 1
ATOM 1069 O O . LYS A 1 133 ? -0.805 -15.226 1.046 1.00 93.69 133 LYS A O 1
ATOM 1074 N N . GLU A 1 134 ? -2.509 -16.357 0.130 1.00 90.62 134 GLU A N 1
ATOM 1075 C CA . GLU A 1 134 ? -2.794 -17.206 1.305 1.00 90.62 134 GLU A CA 1
ATOM 1076 C C . GLU A 1 134 ? -1.550 -17.917 1.861 1.00 90.62 134 GLU A C 1
ATOM 1078 O O . GLU A 1 134 ? -1.362 -18.005 3.070 1.00 90.62 134 GLU A O 1
ATOM 1083 N N . ARG A 1 135 ? -0.671 -18.405 0.975 1.00 90.69 135 ARG A N 1
ATOM 1084 C CA . ARG A 1 135 ? 0.566 -19.115 1.348 1.00 90.69 135 ARG A CA 1
ATOM 1085 C C . ARG A 1 135 ? 1.774 -18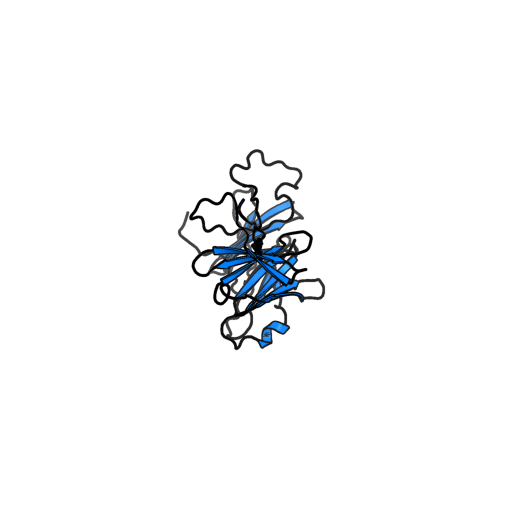.188 1.541 1.00 90.69 135 ARG A C 1
ATOM 1087 O O . ARG A 1 135 ? 2.886 -18.675 1.728 1.00 90.69 135 ARG A O 1
ATOM 1094 N N . GLY A 1 136 ? 1.573 -16.872 1.473 1.00 92.06 136 GLY A N 1
ATOM 1095 C CA . GLY A 1 136 ? 2.615 -15.857 1.609 1.00 92.06 136 GLY A CA 1
ATOM 1096 C C . GLY A 1 136 ? 2.896 -15.077 0.324 1.00 92.06 136 GLY A C 1
ATOM 1097 O O . GLY A 1 136 ? 2.101 -15.054 -0.617 1.00 92.06 136 GLY A O 1
ATOM 1098 N N . TRP A 1 137 ? 4.036 -14.391 0.312 1.00 94.56 137 TRP A N 1
ATOM 1099 C CA . TRP A 1 137 ? 4.426 -13.481 -0.763 1.00 94.56 137 TRP A CA 1
ATOM 1100 C C . TRP A 1 137 ? 4.839 -14.208 -2.039 1.00 94.56 137 TRP A C 1
ATOM 1102 O O . TRP A 1 137 ? 5.702 -15.088 -2.019 1.00 94.56 137 TRP A O 1
ATOM 1112 N N . VAL A 1 138 ? 4.276 -13.767 -3.161 1.00 94.75 138 VAL A N 1
ATOM 1113 C CA . VAL A 1 138 ? 4.629 -14.232 -4.504 1.00 94.75 138 VAL A CA 1
ATOM 1114 C C . VAL A 1 138 ? 5.125 -13.041 -5.314 1.00 94.75 138 VAL A C 1
ATOM 1116 O O . VAL A 1 138 ? 4.455 -12.010 -5.360 1.00 94.75 138 VAL A O 1
ATOM 1119 N N . MET A 1 139 ? 6.299 -13.177 -5.938 1.00 94.56 139 MET A N 1
ATOM 1120 C CA . MET A 1 139 ? 6.804 -12.169 -6.872 1.00 94.56 139 MET A CA 1
ATOM 1121 C C . MET A 1 139 ? 5.835 -12.088 -8.048 1.00 94.56 139 MET A C 1
ATOM 1123 O O . MET A 1 139 ? 5.565 -13.102 -8.690 1.00 94.56 139 MET A O 1
ATOM 1127 N N . TYR A 1 140 ? 5.310 -10.898 -8.306 1.00 95.69 140 TYR A N 1
ATOM 1128 C CA . TYR A 1 140 ? 4.400 -10.649 -9.411 1.00 95.69 140 TYR A CA 1
ATOM 1129 C C . TYR A 1 140 ? 5.167 -10.269 -10.676 1.00 95.69 140 TYR A C 1
ATOM 1131 O O . TYR A 1 140 ? 4.985 -10.896 -11.716 1.00 95.69 140 TYR A O 1
ATOM 1139 N N . CYS A 1 141 ? 6.061 -9.286 -10.574 1.00 95.12 141 CYS A N 1
ATOM 1140 C CA . CYS A 1 141 ? 6.962 -8.912 -11.655 1.00 95.12 141 CYS A CA 1
ATOM 1141 C C . CYS A 1 141 ? 8.184 -8.155 -11.128 1.00 95.12 141 CYS A C 1
ATOM 1143 O O . CYS A 1 141 ? 8.162 -7.585 -10.037 1.00 95.12 141 CYS A O 1
ATOM 1145 N N . GLU A 1 142 ? 9.206 -8.079 -11.969 1.00 93.88 142 GLU A N 1
ATOM 1146 C CA . GLU A 1 142 ? 10.340 -7.176 -11.825 1.00 93.88 142 GLU A CA 1
ATOM 1147 C C . GLU A 1 142 ? 10.486 -6.408 -13.137 1.00 93.88 142 GLU A C 1
ATOM 1149 O O . GLU A 1 142 ? 10.414 -7.011 -14.207 1.00 93.88 142 GLU A O 1
ATOM 1154 N N . PHE A 1 143 ? 10.701 -5.097 -13.072 1.00 92.06 143 PHE A N 1
ATOM 1155 C CA . PHE A 1 143 ? 10.978 -4.303 -14.266 1.00 92.06 143 PHE A CA 1
ATOM 1156 C C . PHE A 1 143 ? 12.111 -3.316 -14.049 1.00 92.06 143 PHE A C 1
ATOM 1158 O O . PHE A 1 143 ? 12.325 -2.804 -12.950 1.00 92.06 143 PHE A O 1
ATOM 1165 N N . LYS A 1 144 ? 12.847 -3.037 -15.128 1.00 89.69 144 LYS A N 1
ATOM 1166 C CA . LYS A 1 144 ? 14.017 -2.158 -15.098 1.00 89.69 144 LYS A CA 1
ATOM 1167 C C . LYS A 1 144 ? 13.639 -0.705 -15.353 1.00 89.69 144 LYS A C 1
ATOM 1169 O O . LYS A 1 144 ? 12.925 -0.387 -16.303 1.00 89.69 144 LYS A O 1
ATOM 1174 N N . LEU A 1 145 ? 14.218 0.183 -14.557 1.00 85.25 145 LEU A N 1
ATOM 1175 C CA . LEU A 1 145 ? 14.195 1.623 -14.770 1.00 85.25 145 LEU A CA 1
ATOM 1176 C C . LEU A 1 145 ? 15.343 1.976 -15.719 1.00 85.25 145 LEU A C 1
ATOM 1178 O O . LEU A 1 145 ? 16.510 1.997 -15.331 1.00 85.25 145 LEU A O 1
ATOM 1182 N N . LYS A 1 146 ? 15.019 2.196 -16.995 1.00 80.69 146 LYS A N 1
ATOM 1183 C CA . LYS A 1 146 ? 15.995 2.640 -18.000 1.00 80.69 146 LYS A CA 1
ATOM 1184 C C . LYS A 1 146 ? 16.165 4.166 -17.921 1.00 80.69 146 LYS A C 1
ATOM 1186 O O . LYS A 1 146 ? 15.182 4.853 -17.634 1.00 80.69 146 LYS A O 1
ATOM 1191 N N . PRO A 1 147 ? 17.355 4.721 -18.209 1.00 73.94 147 PRO A N 1
ATOM 1192 C CA . PRO A 1 147 ? 17.532 6.169 -18.302 1.00 73.94 147 PRO A CA 1
ATOM 1193 C C . PRO A 1 147 ? 16.498 6.811 -19.245 1.00 73.94 147 PRO A C 1
ATOM 1195 O O . PRO A 1 147 ? 16.208 6.227 -20.294 1.00 73.94 147 PRO A O 1
ATOM 1198 N N . PRO A 1 148 ? 15.913 7.979 -18.904 1.00 67.81 148 PRO A N 1
ATOM 1199 C CA . PRO A 1 148 ? 16.250 8.881 -17.792 1.00 67.81 148 PRO A CA 1
ATOM 1200 C C . PRO A 1 148 ? 15.387 8.662 -16.526 1.00 67.81 148 PRO A C 1
ATOM 1202 O O . PRO A 1 148 ? 14.989 9.628 -15.866 1.00 67.81 148 PRO A O 1
ATOM 1205 N N . LEU A 1 149 ? 14.966 7.424 -16.246 1.00 71.62 149 LEU A N 1
ATOM 1206 C CA . LEU A 1 149 ? 14.159 7.080 -15.064 1.00 71.62 149 LEU A CA 1
ATOM 1207 C C . LEU A 1 149 ? 15.005 6.646 -13.862 1.00 71.62 149 LEU A C 1
ATOM 1209 O O . LEU A 1 149 ? 14.465 6.426 -12.779 1.00 71.62 149 LEU A O 1
ATOM 1213 N N . ASP A 1 150 ? 16.318 6.543 -14.026 1.00 68.50 150 ASP A N 1
ATOM 1214 C CA . ASP A 1 150 ? 17.241 6.263 -12.940 1.00 68.50 150 ASP A CA 1
ATOM 1215 C C . ASP A 1 150 ? 17.299 7.434 -11.939 1.00 68.50 150 ASP A C 1
ATOM 1217 O O . ASP A 1 150 ? 17.285 8.608 -12.307 1.00 68.50 150 ASP A O 1
ATOM 1221 N N . GLY A 1 151 ? 17.313 7.112 -10.641 1.00 71.19 151 GLY A N 1
ATOM 1222 C CA . GLY A 1 151 ? 17.513 8.084 -9.554 1.00 71.19 151 GLY A CA 1
ATOM 1223 C C . GLY A 1 151 ? 16.297 8.912 -9.110 1.00 71.19 151 GLY A C 1
ATOM 1224 O O . GLY A 1 151 ? 16.464 9.788 -8.266 1.00 71.19 151 GLY A O 1
ATOM 1225 N N . GLY A 1 152 ? 15.096 8.667 -9.645 1.00 79.00 152 GLY A N 1
ATOM 1226 C CA . GLY A 1 152 ? 13.855 9.293 -9.158 1.00 79.00 152 GLY A CA 1
ATOM 1227 C C . GLY A 1 152 ? 13.050 8.386 -8.226 1.00 79.00 152 GLY A C 1
ATOM 1228 O O . GLY A 1 152 ? 13.234 7.171 -8.231 1.00 79.00 152 GLY A O 1
ATOM 1229 N N . VAL A 1 153 ? 12.123 8.973 -7.465 1.00 82.94 153 VAL A N 1
ATOM 1230 C CA . VAL A 1 153 ? 11.200 8.222 -6.602 1.00 82.94 153 VAL A CA 1
ATOM 1231 C C . VAL A 1 153 ? 10.136 7.566 -7.473 1.00 82.94 153 VAL A C 1
ATOM 1233 O O . VAL A 1 153 ? 9.432 8.244 -8.229 1.00 82.94 153 VAL A O 1
ATOM 1236 N N . VAL A 1 154 ? 10.022 6.245 -7.365 1.00 87.75 154 VAL A N 1
ATOM 1237 C CA . VAL A 1 154 ? 9.029 5.449 -8.084 1.00 87.75 154 VAL A CA 1
ATOM 1238 C C . VAL A 1 154 ? 7.943 4.998 -7.127 1.00 87.75 154 VAL A C 1
ATOM 1240 O O . VAL A 1 154 ? 8.231 4.463 -6.063 1.00 87.75 154 VAL A O 1
ATOM 1243 N N . LYS A 1 155 ? 6.687 5.178 -7.533 1.00 89.94 155 LYS A N 1
ATOM 1244 C CA . LYS A 1 155 ? 5.522 4.690 -6.797 1.00 89.94 155 LYS A CA 1
ATOM 1245 C C . LYS A 1 155 ? 4.617 3.883 -7.709 1.00 89.94 155 LYS A C 1
ATOM 1247 O O . LYS A 1 155 ? 4.203 4.369 -8.761 1.00 89.94 155 LYS A O 1
ATOM 1252 N N . VAL A 1 156 ? 4.307 2.659 -7.298 1.00 92.38 156 VAL A N 1
ATOM 1253 C CA . VAL A 1 156 ? 3.331 1.792 -7.965 1.00 92.38 156 VAL A CA 1
ATOM 1254 C C . VAL A 1 156 ? 1.950 2.115 -7.408 1.00 92.38 156 VAL A C 1
ATOM 1256 O O . VAL A 1 156 ? 1.732 2.048 -6.204 1.00 92.38 156 VAL A O 1
ATOM 1259 N N . LEU A 1 157 ? 1.012 2.474 -8.280 1.00 90.44 157 LEU A N 1
ATOM 1260 C CA . LEU A 1 157 ? -0.331 2.895 -7.867 1.00 90.44 157 LEU A CA 1
ATOM 1261 C C . LEU A 1 157 ? -1.358 1.766 -7.887 1.00 90.44 157 LEU A C 1
ATOM 1263 O O . LEU A 1 157 ? -2.396 1.873 -7.237 1.00 90.44 157 LEU A O 1
ATOM 1267 N N . GLY A 1 158 ? -1.089 0.706 -8.643 1.00 91.06 158 GLY A N 1
ATOM 1268 C CA . GLY A 1 158 ? -1.999 -0.419 -8.777 1.00 91.06 158 GLY A CA 1
ATOM 1269 C C . GLY A 1 158 ? -1.936 -1.062 -10.154 1.00 91.06 158 GLY A C 1
ATOM 1270 O O . GLY A 1 158 ? -1.144 -0.670 -11.018 1.00 91.06 158 GLY A O 1
ATOM 1271 N N . PHE A 1 159 ? -2.821 -2.030 -10.369 1.00 91.25 159 PHE A N 1
ATOM 1272 C CA . PHE A 1 159 ? -3.057 -2.557 -11.704 1.00 91.25 159 PHE A CA 1
ATOM 1273 C C . PHE A 1 159 ? -3.809 -1.541 -12.562 1.00 91.25 159 PHE A C 1
ATOM 1275 O O . PHE A 1 159 ? -4.787 -0.921 -12.150 1.00 91.25 159 PHE A O 1
ATOM 1282 N N . TRP A 1 160 ? -3.309 -1.384 -13.778 1.00 89.12 160 TRP A N 1
ATOM 1283 C CA . TRP A 1 160 ? -3.839 -0.527 -14.818 1.00 89.12 160 TRP A CA 1
ATOM 1284 C C . TRP A 1 160 ? -5.057 -1.143 -15.507 1.00 89.12 160 TRP A C 1
ATOM 1286 O O . TRP A 1 160 ? -6.012 -0.451 -15.851 1.00 89.12 160 TRP A O 1
ATOM 1296 N N . ASN A 1 161 ? -5.018 -2.454 -15.745 1.00 88.88 161 ASN A N 1
ATOM 1297 C CA . ASN A 1 161 ? -6.033 -3.167 -16.508 1.00 88.88 161 ASN A CA 1
ATOM 1298 C C . ASN A 1 161 ? -6.207 -4.612 -16.010 1.00 88.88 161 ASN A C 1
ATOM 1300 O O . ASN A 1 161 ? -5.491 -5.090 -15.132 1.00 88.88 161 ASN A O 1
ATOM 1304 N N . LYS A 1 162 ? -7.170 -5.332 -16.599 1.00 87.69 162 LYS A N 1
ATOM 1305 C CA . LYS A 1 162 ? -7.441 -6.747 -16.282 1.00 87.69 162 LYS A CA 1
ATOM 1306 C C . LYS A 1 162 ? -6.291 -7.690 -16.646 1.00 87.69 162 LYS A C 1
ATOM 1308 O O . LYS A 1 162 ? -6.215 -8.771 -16.075 1.00 87.69 162 LYS A O 1
ATOM 1313 N N . SER A 1 163 ? -5.426 -7.290 -17.577 1.00 90.56 163 SER A N 1
ATOM 1314 C CA . SER A 1 163 ? -4.215 -8.038 -17.928 1.00 90.56 163 SER A CA 1
ATOM 1315 C C . SER A 1 163 ? -3.139 -7.926 -16.848 1.00 90.56 163 SER A C 1
ATOM 1317 O O . SER A 1 163 ? -2.183 -8.692 -16.876 1.00 90.56 163 SER A O 1
ATOM 1319 N N . GLY A 1 164 ? -3.306 -6.998 -15.899 1.00 91.19 164 GLY A N 1
ATOM 1320 C CA . GLY A 1 164 ? -2.415 -6.837 -14.764 1.00 91.19 164 GLY A CA 1
ATOM 1321 C C . GLY A 1 164 ? -1.196 -5.957 -15.038 1.00 91.19 164 GLY A C 1
ATOM 1322 O O . GLY A 1 164 ? -0.260 -5.977 -14.239 1.00 91.19 164 GLY A O 1
ATOM 1323 N N . ASP A 1 165 ? -1.212 -5.183 -16.130 1.00 93.56 165 ASP A N 1
ATOM 1324 C CA . ASP A 1 165 ? -0.238 -4.111 -16.364 1.00 93.56 165 ASP A CA 1
ATOM 1325 C C . ASP A 1 165 ? -0.232 -3.143 -15.173 1.00 93.56 165 ASP A C 1
ATOM 1327 O O . ASP A 1 165 ? -1.235 -3.019 -14.469 1.00 93.56 165 ASP A O 1
ATOM 1331 N N . ILE A 1 166 ? 0.875 -2.445 -14.931 1.00 93.81 166 ILE A N 1
ATOM 1332 C CA . ILE A 1 166 ? 1.060 -1.676 -13.692 1.00 93.81 166 ILE A CA 1
ATOM 1333 C C . ILE A 1 166 ? 1.142 -0.187 -13.993 1.00 93.81 166 ILE A C 1
ATOM 1335 O O . ILE A 1 166 ? 1.946 0.230 -14.823 1.00 93.81 166 ILE A O 1
ATOM 1339 N N . LEU A 1 167 ? 0.351 0.618 -13.282 1.00 92.25 167 LEU A N 1
ATOM 1340 C CA . LEU A 1 167 ? 0.458 2.074 -13.320 1.00 92.25 167 LEU A CA 1
ATOM 1341 C C . LEU A 1 167 ? 1.495 2.548 -12.302 1.00 92.25 167 LEU A C 1
ATOM 1343 O O . LEU A 1 167 ? 1.437 2.205 -11.119 1.00 92.25 167 LEU A O 1
ATOM 1347 N N . VAL A 1 168 ? 2.427 3.370 -12.768 1.00 91.12 168 VAL A N 1
ATOM 1348 C CA . VAL A 1 168 ? 3.593 3.812 -12.011 1.00 91.12 168 VAL A CA 1
ATOM 1349 C C . VAL A 1 168 ? 3.758 5.319 -12.155 1.00 91.12 168 VAL A C 1
ATOM 1351 O O . VAL A 1 168 ? 3.619 5.871 -13.246 1.00 91.12 168 VAL A O 1
ATOM 1354 N N . THR A 1 169 ? 4.104 6.000 -11.067 1.00 88.69 169 THR A N 1
ATOM 1355 C CA . THR A 1 169 ? 4.570 7.389 -11.118 1.00 88.69 169 THR A CA 1
ATOM 1356 C C . THR A 1 169 ? 6.059 7.458 -10.856 1.00 88.69 169 THR A C 1
ATOM 1358 O O . THR A 1 169 ? 6.560 6.783 -9.961 1.00 88.69 169 THR A O 1
ATOM 1361 N N . HIS A 1 170 ? 6.744 8.310 -11.610 1.00 87.31 170 HIS A N 1
ATOM 1362 C CA . HIS A 1 170 ? 8.150 8.643 -11.411 1.00 87.31 170 HIS A CA 1
ATOM 1363 C C . HIS A 1 170 ? 8.261 10.122 -11.063 1.00 87.31 170 HIS A C 1
ATOM 1365 O O . HIS A 1 170 ? 7.712 10.969 -11.774 1.00 87.31 170 HIS A O 1
ATOM 1371 N N . HIS A 1 171 ? 8.957 10.441 -9.978 1.00 83.88 171 HIS A N 1
ATOM 1372 C CA . HIS A 1 171 ? 9.187 11.811 -9.549 1.00 83.88 171 HIS A CA 1
ATOM 1373 C C . HIS A 1 171 ? 10.684 12.093 -9.431 1.00 83.88 171 HIS A C 1
ATOM 1375 O O . HIS A 1 171 ? 11.381 11.491 -8.619 1.00 83.88 171 HIS A O 1
ATOM 1381 N N . LEU A 1 172 ? 11.168 13.030 -10.250 1.00 79.75 172 LEU A N 1
ATOM 1382 C CA . LEU A 1 172 ? 12.541 13.537 -10.182 1.00 79.75 172 LEU A CA 1
ATOM 1383 C C . LEU A 1 172 ? 12.540 15.069 -10.085 1.00 79.75 172 LEU A C 1
ATOM 1385 O O . LEU A 1 172 ? 12.763 15.625 -9.020 1.00 79.75 172 LEU A O 1
ATOM 1389 N N . LYS A 1 173 ? 12.232 15.755 -11.194 1.00 80.19 173 LYS A N 1
ATOM 1390 C CA . LYS A 1 173 ? 11.948 17.207 -11.224 1.00 80.19 173 LYS A CA 1
ATOM 1391 C C . LYS A 1 173 ? 10.460 17.495 -11.415 1.00 80.19 173 LYS A C 1
ATOM 1393 O O . LYS A 1 173 ? 9.927 18.465 -10.894 1.00 80.19 173 LYS A O 1
ATOM 1398 N N . VAL A 1 174 ? 9.801 16.638 -12.190 1.00 81.25 174 VAL A N 1
ATOM 1399 C CA . VAL A 1 174 ? 8.370 16.672 -12.490 1.00 81.25 174 VAL A CA 1
ATOM 1400 C C . VAL A 1 174 ? 7.798 15.273 -12.284 1.00 81.25 174 VAL A C 1
ATOM 1402 O O . VAL A 1 174 ? 8.501 14.282 -12.495 1.00 81.25 174 VAL A O 1
ATOM 1405 N N . LYS A 1 175 ? 6.537 15.189 -11.847 1.00 82.62 175 LYS A N 1
ATOM 1406 C CA . LYS A 1 175 ? 5.819 13.914 -11.714 1.00 82.62 175 LYS A CA 1
ATOM 1407 C C . LYS A 1 175 ? 5.392 13.446 -13.108 1.00 82.62 175 LYS A C 1
ATOM 1409 O O . LYS A 1 175 ? 4.629 14.139 -13.775 1.00 82.62 175 LYS A O 1
ATOM 1414 N N . ARG A 1 176 ? 5.891 12.286 -13.530 1.00 85.94 176 ARG A N 1
ATOM 1415 C CA . ARG A 1 176 ? 5.549 11.607 -14.788 1.00 85.94 176 ARG A CA 1
ATOM 1416 C C . ARG A 1 176 ? 4.818 10.302 -14.506 1.00 85.94 176 ARG A C 1
ATOM 1418 O O . ARG A 1 176 ? 4.946 9.739 -13.418 1.00 85.94 176 ARG A O 1
ATOM 1425 N N . TRP A 1 177 ? 4.065 9.842 -15.493 1.00 87.81 177 TRP A N 1
ATOM 1426 C CA . TRP A 1 177 ? 3.167 8.700 -15.386 1.00 87.81 177 TRP A CA 1
ATOM 1427 C C . TRP A 1 177 ? 3.540 7.662 -16.422 1.00 87.81 177 TRP A C 1
ATOM 1429 O O . TRP A 1 177 ? 3.756 7.992 -17.582 1.00 87.81 177 TRP A O 1
ATOM 1439 N N . PHE A 1 178 ? 3.589 6.407 -16.011 1.00 90.44 178 PHE A N 1
ATOM 1440 C CA . PHE A 1 178 ? 4.007 5.314 -16.862 1.00 90.44 178 PHE A CA 1
ATOM 1441 C C . PHE A 1 178 ? 3.127 4.099 -16.651 1.00 90.44 178 PHE A C 1
ATOM 1443 O O . PHE A 1 178 ? 2.655 3.850 -15.544 1.00 90.44 178 PHE A O 1
ATOM 1450 N N . VAL A 1 179 ? 2.973 3.305 -17.701 1.00 92.38 179 VAL A N 1
ATOM 1451 C CA . VAL A 1 179 ? 2.427 1.959 -17.590 1.00 92.38 179 VAL A CA 1
ATOM 1452 C C . VAL A 1 179 ? 3.524 0.962 -17.928 1.00 92.38 179 VAL A C 1
ATOM 1454 O O . VAL A 1 179 ? 4.162 1.047 -18.979 1.00 92.38 179 VAL A O 1
ATOM 1457 N N . TYR A 1 180 ? 3.750 0.022 -17.018 1.00 94.44 180 TYR A N 1
ATOM 1458 C CA . TYR A 1 180 ? 4.545 -1.164 -17.285 1.00 94.44 180 TYR A CA 1
ATOM 1459 C C . TYR A 1 180 ? 3.650 -2.223 -17.922 1.00 94.44 180 TYR A C 1
ATOM 1461 O O . TYR A 1 180 ? 2.697 -2.695 -17.294 1.00 94.44 180 TYR A O 1
ATOM 1469 N N . ASN A 1 181 ? 3.950 -2.579 -19.170 1.00 94.50 181 ASN A N 1
ATOM 1470 C CA . ASN A 1 181 ? 3.274 -3.668 -19.856 1.00 94.50 181 ASN A CA 1
ATOM 1471 C C . ASN A 1 181 ? 3.960 -4.996 -19.541 1.00 94.50 181 ASN A C 1
ATOM 1473 O O . ASN A 1 181 ? 5.127 -5.185 -19.893 1.00 94.50 181 ASN A O 1
ATOM 1477 N N . LEU A 1 182 ? 3.217 -5.929 -18.946 1.00 93.75 182 LEU A N 1
ATOM 1478 C CA . LEU A 1 182 ? 3.765 -7.229 -18.553 1.00 93.75 182 LEU A CA 1
ATOM 1479 C C . LEU A 1 182 ? 4.169 -8.085 -19.752 1.00 93.75 182 LEU A C 1
ATOM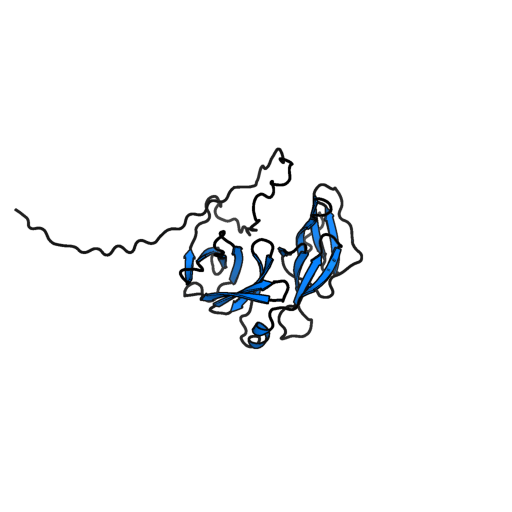 1481 O O . LEU A 1 182 ? 5.123 -8.852 -19.681 1.00 93.75 182 LEU A O 1
ATOM 1485 N N . LYS A 1 183 ? 3.425 -7.985 -20.857 1.00 94.06 183 LYS A N 1
ATOM 1486 C CA . LYS A 1 183 ? 3.621 -8.852 -22.022 1.00 94.06 183 LYS A CA 1
ATOM 1487 C C . LYS A 1 183 ? 4.845 -8.446 -22.837 1.00 94.06 183 LYS A C 1
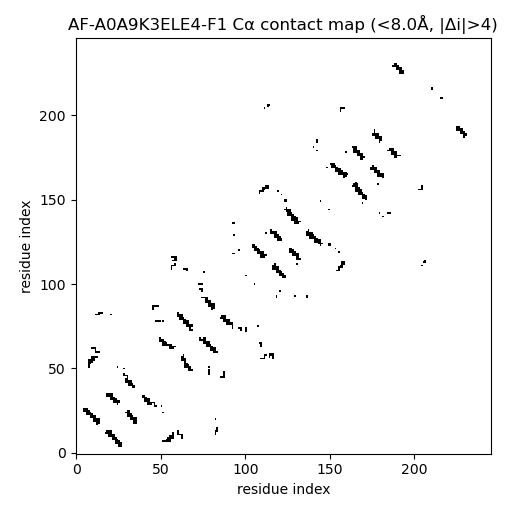ATOM 1489 O O . LYS A 1 183 ? 5.558 -9.317 -23.323 1.00 94.06 183 LYS A O 1
ATOM 1494 N N . SER A 1 184 ? 5.052 -7.147 -23.040 1.00 93.81 184 SER A N 1
ATOM 1495 C CA . SER A 1 184 ? 6.183 -6.625 -23.815 1.00 93.81 184 SER A CA 1
ATOM 1496 C C . SER A 1 184 ? 7.408 -6.287 -22.969 1.00 93.81 184 SER A C 1
ATOM 1498 O O . SER A 1 184 ? 8.417 -5.885 -23.542 1.00 93.81 184 SER A O 1
ATOM 1500 N N . ASP A 1 185 ? 7.322 -6.421 -21.642 1.00 92.25 185 ASP A N 1
ATOM 1501 C CA . ASP A 1 185 ? 8.378 -6.054 -20.691 1.00 92.25 185 ASP A CA 1
ATOM 1502 C C . ASP A 1 185 ? 8.914 -4.630 -20.934 1.00 92.25 185 ASP A C 1
ATOM 1504 O O . ASP A 1 185 ? 10.112 -4.363 -21.073 1.00 92.25 185 ASP A O 1
ATOM 1508 N N . SER A 1 186 ? 7.986 -3.682 -21.072 1.00 90.81 186 SER A N 1
ATOM 1509 C CA . SER A 1 186 ? 8.320 -2.312 -21.453 1.00 90.81 186 SER A CA 1
ATOM 1510 C C . SER A 1 186 ? 7.511 -1.288 -20.682 1.00 90.81 186 SER A C 1
ATOM 1512 O O . SER A 1 186 ? 6.307 -1.451 -20.480 1.00 90.81 186 SER A O 1
ATOM 1514 N N . LEU A 1 187 ? 8.172 -0.188 -20.340 1.00 91.44 187 LEU A N 1
ATOM 1515 C CA . LEU A 1 187 ? 7.553 0.983 -19.747 1.00 91.44 187 LEU A CA 1
ATOM 1516 C C . LEU A 1 187 ? 7.214 1.996 -20.846 1.00 91.44 187 LEU A C 1
ATOM 1518 O O . LEU A 1 187 ? 8.082 2.324 -21.656 1.00 91.44 187 LEU A O 1
ATOM 1522 N N . TYR A 1 188 ? 5.991 2.516 -20.862 1.00 90.31 188 TYR A N 1
ATOM 1523 C CA . TYR A 1 188 ? 5.614 3.617 -21.750 1.00 90.31 188 TYR A CA 1
ATOM 1524 C C . TYR A 1 188 ? 4.961 4.749 -20.965 1.00 90.31 188 TYR A C 1
ATOM 1526 O O . TYR A 1 188 ? 4.229 4.514 -20.004 1.00 90.31 188 TYR A O 1
ATOM 1534 N N . GLU A 1 189 ? 5.274 5.985 -21.350 1.00 89.88 189 GLU A N 1
ATOM 1535 C CA . GLU A 1 189 ? 4.735 7.180 -20.704 1.00 89.88 189 GLU A CA 1
ATOM 1536 C C . GLU A 1 189 ? 3.264 7.367 -21.086 1.00 89.88 189 GLU A C 1
ATOM 1538 O O . GLU A 1 189 ? 2.865 7.142 -22.232 1.00 89.88 189 GLU A O 1
ATOM 1543 N N . VAL A 1 190 ? 2.451 7.774 -20.118 1.00 87.19 190 VAL A N 1
ATOM 1544 C CA . VAL A 1 190 ? 1.041 8.107 -20.321 1.00 87.19 190 VAL A CA 1
ATOM 1545 C C . VAL A 1 190 ? 0.779 9.526 -19.850 1.00 87.19 190 VAL A C 1
ATOM 1547 O O . VAL A 1 190 ? 1.410 10.024 -18.920 1.00 87.19 190 VAL A O 1
ATOM 1550 N N . SER A 1 191 ? -0.172 10.192 -20.495 1.00 79.75 191 SER A N 1
ATOM 1551 C CA . SER A 1 191 ? -0.626 11.515 -20.072 1.00 79.75 191 SER A CA 1
ATOM 1552 C C . SER A 1 191 ? -1.966 11.405 -19.356 1.00 79.75 191 SER A C 1
ATOM 1554 O O . SER A 1 191 ? -2.817 10.595 -19.726 1.00 79.75 191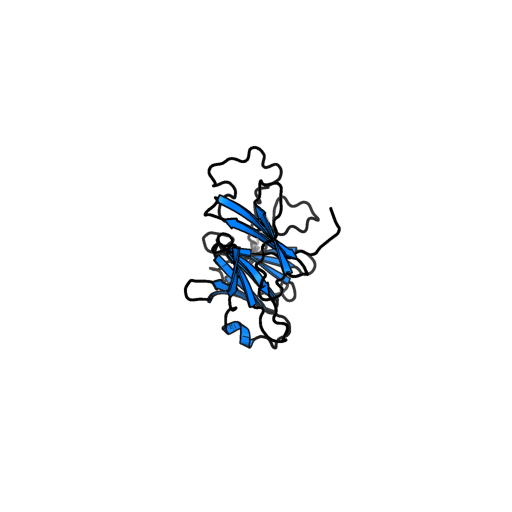 SER A O 1
ATOM 1556 N N . VAL A 1 192 ? -2.135 12.217 -18.314 1.00 68.94 192 VAL A N 1
ATOM 1557 C CA . VAL A 1 192 ? -3.389 12.318 -17.565 1.00 68.94 192 VAL A CA 1
ATOM 1558 C C . VAL A 1 192 ? -4.154 13.529 -18.075 1.00 68.94 192 VAL A C 1
ATOM 1560 O O . VAL A 1 192 ? -3.686 14.661 -17.927 1.00 68.94 192 VAL A O 1
ATOM 1563 N N . ILE A 1 193 ? -5.313 13.304 -18.689 1.00 67.56 193 ILE A N 1
ATOM 1564 C CA . ILE A 1 193 ? -6.154 14.378 -19.224 1.00 67.56 193 ILE A CA 1
ATOM 1565 C C . ILE A 1 193 ? -7.048 14.919 -18.096 1.00 67.56 193 ILE A C 1
ATOM 1567 O O . ILE A 1 193 ? -7.476 14.175 -17.216 1.00 67.56 193 ILE A O 1
ATOM 1571 N N . GLY A 1 194 ? -7.312 16.230 -18.089 1.00 61.53 194 GLY A N 1
ATOM 1572 C CA . GLY A 1 194 ? -8.196 16.869 -17.100 1.00 61.53 194 GLY A CA 1
ATOM 1573 C C . GLY A 1 194 ? -7.518 17.310 -15.796 1.00 61.53 194 GLY A C 1
ATOM 1574 O O . GLY A 1 194 ? -8.193 17.734 -14.859 1.00 61.53 194 GLY A O 1
ATOM 1575 N N . CYS A 1 195 ? -6.186 17.252 -15.717 1.00 54.97 195 CYS A N 1
ATOM 1576 C CA . CYS A 1 195 ? -5.435 17.881 -14.632 1.00 54.97 195 CYS A CA 1
ATOM 1577 C C . CYS A 1 195 ? -5.002 19.298 -15.023 1.00 54.97 195 CYS A C 1
ATOM 1579 O O . CYS A 1 195 ? -4.160 19.477 -15.902 1.00 54.97 195 CYS A O 1
ATOM 1581 N N . GLU A 1 196 ? -5.541 20.308 -14.336 1.00 50.78 196 GLU A N 1
ATOM 1582 C CA . GLU A 1 196 ? -4.994 21.665 -14.378 1.00 50.78 196 GLU A CA 1
ATOM 1583 C C . GLU A 1 196 ? -3.519 21.656 -13.944 1.00 50.78 196 GLU A C 1
ATOM 1585 O O . GLU A 1 196 ? -3.116 20.932 -13.023 1.00 50.78 196 GLU A O 1
ATOM 1590 N N . LYS A 1 197 ? -2.693 22.456 -14.628 1.00 47.69 197 LYS A N 1
ATOM 1591 C CA . LYS A 1 197 ? -1.262 22.580 -14.32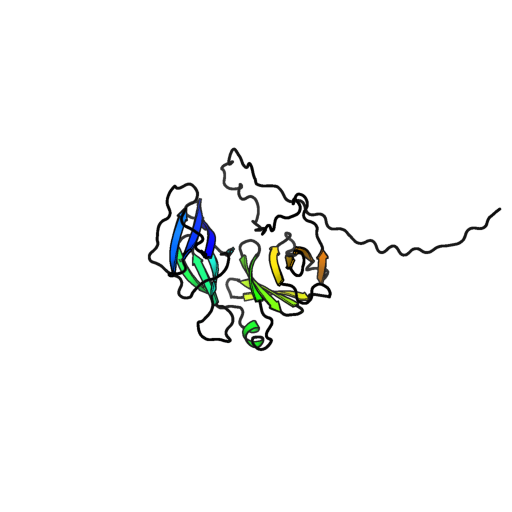9 1.00 47.69 197 LYS A CA 1
ATOM 1592 C C . LYS A 1 197 ? -1.080 23.041 -12.877 1.00 47.69 197 LYS A C 1
ATOM 1594 O O . LYS A 1 197 ? -1.558 24.105 -12.510 1.00 47.69 197 LYS A O 1
ATOM 1599 N N . GLY A 1 198 ? -0.351 22.258 -12.076 1.00 47.22 198 GLY A N 1
ATOM 1600 C CA . GLY A 1 198 ? 0.064 22.635 -10.716 1.00 47.22 198 GLY A CA 1
ATOM 1601 C C . GLY A 1 198 ? -0.539 21.813 -9.574 1.00 47.22 198 GLY A C 1
ATOM 1602 O O . GLY A 1 198 ? -0.100 21.965 -8.438 1.00 47.22 198 GLY A O 1
ATOM 1603 N N . CYS A 1 199 ? -1.489 20.908 -9.831 1.00 46.22 199 CYS A N 1
ATOM 1604 C CA . CYS A 1 199 ? -2.041 20.066 -8.769 1.00 46.22 199 CYS A CA 1
ATOM 1605 C C . CYS A 1 199 ? -1.210 18.781 -8.595 1.00 46.22 199 CYS A C 1
ATOM 1607 O O . CYS A 1 199 ? -1.257 17.878 -9.434 1.00 46.22 199 CYS A O 1
ATOM 1609 N N . ALA A 1 200 ? -0.451 18.681 -7.499 1.00 47.53 200 ALA A N 1
ATOM 1610 C CA . ALA A 1 200 ? 0.166 17.431 -7.060 1.00 47.53 200 ALA A CA 1
ATOM 1611 C C . ALA A 1 200 ? -0.935 16.478 -6.566 1.00 47.53 200 ALA A C 1
ATOM 1613 O O . ALA A 1 200 ? -1.230 16.411 -5.378 1.00 47.53 200 ALA A O 1
ATOM 1614 N N . LYS A 1 201 ? -1.604 15.787 -7.493 1.00 56.97 201 LYS A N 1
ATOM 1615 C CA . LYS A 1 201 ? -2.628 14.796 -7.148 1.00 56.97 201 LYS A CA 1
ATOM 1616 C C . LYS A 1 201 ? -1.976 13.432 -6.952 1.00 56.97 201 LYS A C 1
ATOM 1618 O O . LYS A 1 201 ? -1.236 12.950 -7.819 1.00 56.97 201 LYS A O 1
ATOM 1623 N N . ASP A 1 202 ? -2.259 12.813 -5.816 1.00 58.28 202 ASP A N 1
ATOM 1624 C CA . ASP A 1 202 ? -2.088 11.380 -5.623 1.00 58.28 202 ASP A CA 1
ATOM 1625 C C . ASP A 1 202 ? -3.377 10.689 -6.049 1.00 58.28 202 ASP A C 1
ATOM 1627 O O . ASP A 1 202 ? -4.472 11.065 -5.634 1.00 58.28 202 ASP A O 1
ATOM 1631 N N . PHE A 1 203 ? -3.246 9.724 -6.954 1.00 64.50 203 PHE A N 1
ATOM 1632 C CA . PHE A 1 203 ? -4.375 8.978 -7.486 1.00 64.50 203 PHE A CA 1
ATOM 1633 C C . PHE A 1 203 ? -4.439 7.654 -6.741 1.00 64.50 203 PHE A C 1
ATOM 1635 O O . PHE A 1 203 ? -3.432 6.957 -6.622 1.00 64.50 203 PHE A O 1
ATOM 1642 N N . ILE A 1 204 ? -5.624 7.320 -6.241 1.00 63.72 204 ILE A N 1
ATOM 1643 C CA . ILE A 1 204 ? -5.898 6.028 -5.621 1.00 63.72 204 ILE A CA 1
ATOM 1644 C C . ILE A 1 204 ? -6.755 5.243 -6.607 1.00 63.72 204 ILE A C 1
ATOM 1646 O O . ILE A 1 204 ? -7.829 5.699 -7.003 1.00 63.72 204 ILE A O 1
ATOM 1650 N N . MET A 1 205 ? -6.263 4.079 -7.022 1.00 67.44 205 MET A N 1
ATOM 1651 C CA . MET A 1 205 ? -6.994 3.183 -7.910 1.00 67.44 205 MET A CA 1
ATOM 1652 C C . MET A 1 205 ? -7.973 2.350 -7.080 1.00 67.44 205 MET A C 1
ATOM 1654 O O . MET A 1 205 ? -7.563 1.595 -6.201 1.00 67.44 205 MET A O 1
ATOM 1658 N N . TYR A 1 206 ? -9.266 2.471 -7.372 1.00 57.66 206 TYR A N 1
ATOM 1659 C CA . TYR A 1 206 ? -10.304 1.607 -6.810 1.00 57.66 206 TYR A CA 1
ATOM 1660 C C . TYR A 1 206 ? -10.811 0.664 -7.898 1.00 57.66 206 TYR A C 1
ATOM 1662 O O . TYR A 1 206 ? -11.064 1.084 -9.028 1.00 57.66 206 TYR A O 1
ATOM 1670 N N . GLN A 1 207 ? -10.988 -0.613 -7.567 1.00 58.56 207 GLN A N 1
ATOM 1671 C CA . GLN A 1 207 ? -11.641 -1.553 -8.471 1.00 58.56 207 GLN A CA 1
ATOM 1672 C C . GLN A 1 207 ? -13.139 -1.224 -8.530 1.00 58.56 207 GLN A C 1
ATOM 1674 O O . GLN A 1 207 ? -13.775 -1.181 -7.486 1.00 58.56 207 GLN A O 1
ATOM 1679 N N . ASN A 1 208 ? -13.664 -0.998 -9.742 1.00 38.25 208 ASN A N 1
ATOM 1680 C CA . ASN A 1 208 ? -15.082 -0.855 -10.110 1.00 38.25 208 ASN A CA 1
ATOM 1681 C C . ASN A 1 208 ? -16.000 -0.147 -9.096 1.00 38.25 208 ASN A C 1
ATOM 1683 O O . ASN A 1 208 ? -16.423 -0.736 -8.112 1.00 38.25 208 ASN A O 1
ATOM 1687 N N . ASN A 1 209 ? -16.420 1.072 -9.456 1.00 41.56 209 ASN A N 1
ATOM 1688 C CA . ASN A 1 209 ? -17.446 1.880 -8.800 1.00 41.56 209 ASN A CA 1
ATOM 1689 C C . ASN A 1 209 ? -17.376 1.866 -7.261 1.00 41.56 209 ASN A C 1
ATOM 1691 O O . ASN A 1 209 ? -18.042 1.065 -6.606 1.00 41.56 209 ASN A O 1
ATOM 1695 N N . LEU A 1 210 ? -16.808 2.936 -6.688 1.00 44.03 210 LEU A N 1
ATOM 1696 C CA . LEU A 1 210 ? -17.195 3.419 -5.346 1.00 44.03 210 LEU A CA 1
ATOM 1697 C C . LEU A 1 210 ? -18.734 3.505 -5.154 1.00 44.03 210 LEU A C 1
ATOM 1699 O O . LEU A 1 210 ? -19.216 3.619 -4.033 1.00 44.03 210 LEU A O 1
ATOM 1703 N N . PHE A 1 211 ? -19.491 3.436 -6.255 1.00 41.53 211 PHE A N 1
ATOM 1704 C CA . PHE A 1 211 ? -20.937 3.567 -6.380 1.00 41.53 211 PHE A CA 1
ATOM 1705 C C . PHE A 1 211 ? -21.673 2.272 -6.782 1.00 41.53 211 PHE A C 1
ATOM 1707 O O . PHE A 1 211 ? -22.816 2.349 -7.219 1.00 41.53 211 PHE A O 1
ATOM 1714 N N . SER A 1 212 ? -21.052 1.086 -6.689 1.00 33.59 212 SER A N 1
ATOM 1715 C CA . SER A 1 212 ? -21.758 -0.198 -6.880 1.00 33.59 212 SER A CA 1
ATOM 1716 C C . SER A 1 212 ? -22.232 -0.805 -5.554 1.00 33.59 212 SER A C 1
ATOM 1718 O O . SER A 1 212 ? -22.532 -1.996 -5.475 1.00 33.59 212 SER A O 1
ATOM 1720 N N . THR A 1 213 ? -22.345 0.000 -4.502 1.00 35.22 213 THR A N 1
ATOM 1721 C CA . THR A 1 213 ? -23.356 -0.247 -3.473 1.00 35.22 213 THR A CA 1
ATOM 1722 C C . THR A 1 213 ? -24.691 0.257 -4.028 1.00 35.22 213 THR A C 1
ATOM 1724 O O . THR A 1 213 ? -24.724 1.199 -4.816 1.00 35.22 213 THR A O 1
ATOM 1727 N N . ARG A 1 214 ? -25.813 -0.391 -3.695 1.00 31.80 214 ARG A N 1
ATOM 1728 C CA . ARG A 1 214 ? -27.158 -0.131 -4.262 1.00 31.80 214 ARG A CA 1
ATOM 1729 C C . ARG A 1 214 ? -27.758 1.248 -3.913 1.00 31.80 214 ARG A C 1
ATOM 1731 O O . ARG A 1 214 ? -28.973 1.372 -3.807 1.00 31.80 214 ARG A O 1
ATOM 1738 N N . TYR A 1 215 ? -26.943 2.279 -3.723 1.00 34.97 215 TYR A N 1
ATOM 1739 C CA . TYR A 1 215 ? -27.373 3.615 -3.342 1.00 34.97 215 TYR A CA 1
ATOM 1740 C C . TYR A 1 215 ? -26.602 4.668 -4.143 1.00 34.97 215 TYR A C 1
ATOM 1742 O O . TYR A 1 215 ? -25.424 4.936 -3.928 1.00 34.97 215 TYR A O 1
ATOM 1750 N N . SER A 1 216 ? -27.317 5.275 -5.090 1.00 28.78 216 SER A N 1
ATOM 1751 C CA . SER A 1 216 ? -26.916 6.490 -5.795 1.00 28.78 216 SER A CA 1
ATOM 1752 C C . SER A 1 216 ? -26.708 7.627 -4.786 1.00 28.78 216 SER A C 1
ATOM 1754 O O . SER A 1 216 ? -27.654 8.056 -4.123 1.00 28.78 216 SER A O 1
ATOM 1756 N N . ILE A 1 217 ? -25.484 8.153 -4.690 1.00 31.33 217 ILE A N 1
ATOM 1757 C CA . ILE A 1 217 ? -25.244 9.452 -4.053 1.00 31.33 217 ILE A CA 1
ATOM 1758 C C . ILE A 1 217 ? -25.737 10.526 -5.028 1.00 31.33 217 ILE A C 1
ATOM 1760 O O . ILE A 1 217 ? -25.118 10.782 -6.063 1.00 31.33 217 ILE A O 1
ATOM 1764 N N . LYS A 1 218 ? -26.861 11.170 -4.702 1.00 30.22 218 LYS A N 1
ATOM 1765 C CA . LYS A 1 218 ? -27.414 12.315 -5.444 1.00 30.22 218 LYS A CA 1
ATOM 1766 C C . LYS A 1 218 ? -26.594 13.594 -5.191 1.00 30.22 218 LYS A C 1
ATOM 1768 O O . LYS A 1 218 ? -27.084 14.504 -4.536 1.00 30.22 218 LYS A O 1
ATOM 1773 N N . ASN A 1 219 ? -25.344 13.627 -5.665 1.00 30.80 219 ASN A N 1
ATOM 1774 C CA . ASN A 1 219 ? -24.506 14.797 -6.019 1.00 30.80 219 ASN A CA 1
ATOM 1775 C C . ASN A 1 219 ? -23.006 14.458 -5.879 1.00 30.80 219 ASN A C 1
ATOM 1777 O O . ASN A 1 219 ? -22.380 14.819 -4.881 1.00 30.80 219 ASN A O 1
ATOM 1781 N N . PRO A 1 220 ? -22.369 13.826 -6.875 1.00 32.12 220 PRO A N 1
ATOM 1782 C CA . PRO A 1 220 ? -20.918 13.759 -6.927 1.00 32.12 220 PRO A CA 1
ATOM 1783 C C . PRO A 1 220 ? -20.399 15.036 -7.599 1.00 32.12 220 PRO A C 1
ATOM 1785 O O . PRO A 1 220 ? -20.090 15.038 -8.784 1.00 32.12 220 PRO A O 1
ATOM 1788 N N . ARG A 1 221 ? -20.312 16.157 -6.873 1.00 26.03 221 ARG A N 1
ATOM 1789 C CA . ARG A 1 221 ? -19.798 17.407 -7.470 1.00 26.03 221 ARG A CA 1
ATOM 1790 C C . ARG A 1 221 ? -18.284 17.419 -7.732 1.00 26.03 221 ARG A C 1
ATOM 1792 O O . ARG A 1 221 ? -17.817 18.432 -8.217 1.00 26.03 221 ARG A O 1
ATOM 1799 N N . ASN A 1 222 ? -17.520 16.352 -7.455 1.00 30.14 222 ASN A N 1
ATOM 1800 C CA . ASN A 1 222 ? -16.048 16.403 -7.558 1.00 30.14 222 ASN A CA 1
ATOM 1801 C C . ASN A 1 222 ? -15.313 15.101 -7.949 1.00 30.14 222 ASN A C 1
ATOM 1803 O O . ASN A 1 222 ? -14.102 15.018 -7.758 1.00 30.14 222 ASN A O 1
ATOM 1807 N N . PHE A 1 223 ? -15.971 14.092 -8.526 1.00 30.72 223 PHE A N 1
ATOM 1808 C CA . PHE A 1 223 ? -15.255 12.901 -9.014 1.00 30.72 223 PHE A CA 1
ATOM 1809 C C . PHE A 1 223 ? -15.182 12.909 -10.539 1.00 30.72 223 PHE A C 1
ATOM 1811 O O . PHE A 1 223 ? -16.115 12.495 -11.221 1.00 30.72 223 PHE A O 1
ATOM 1818 N N . GLY A 1 224 ? -14.074 13.434 -11.065 1.00 27.36 224 GLY A N 1
ATOM 1819 C CA . GLY A 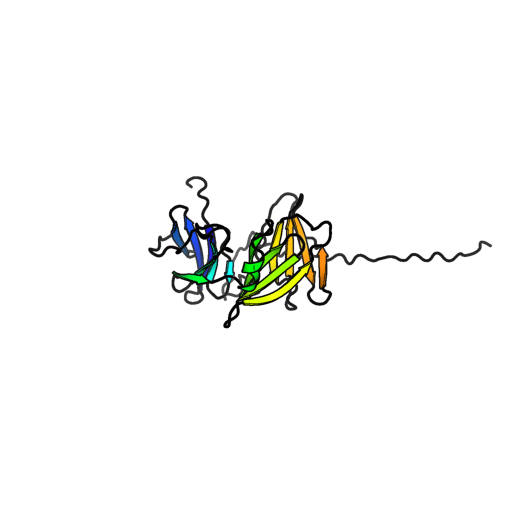1 224 ? -13.764 13.371 -12.489 1.00 27.36 224 GLY A CA 1
ATOM 1820 C C . GLY A 1 224 ? -13.410 11.944 -12.903 1.00 27.36 224 GLY A C 1
ATOM 1821 O O . GLY A 1 224 ? -12.566 11.304 -12.276 1.00 27.36 224 GLY A O 1
ATOM 1822 N N . LEU A 1 225 ? -14.053 11.459 -13.964 1.00 30.28 225 LEU A N 1
ATOM 1823 C CA . LEU A 1 225 ? -13.570 10.317 -14.732 1.00 30.28 225 LEU A CA 1
ATOM 1824 C C . LEU A 1 225 ? -12.242 10.744 -15.379 1.00 30.28 225 LEU A C 1
ATOM 1826 O O . LEU A 1 225 ? -12.196 11.779 -16.042 1.00 30.28 225 LEU A O 1
ATOM 1830 N N . ILE A 1 226 ? -11.161 10.004 -15.147 1.00 38.44 226 ILE A N 1
ATOM 1831 C CA . ILE A 1 226 ? -9.852 10.327 -15.724 1.00 38.44 226 ILE A CA 1
ATOM 1832 C C . ILE A 1 226 ? -9.635 9.420 -16.927 1.00 38.44 226 ILE A C 1
ATOM 1834 O O . ILE A 1 226 ? -9.505 8.204 -16.780 1.00 38.44 226 ILE A O 1
ATOM 1838 N N . GLU A 1 227 ? -9.594 10.020 -18.111 1.00 33.62 227 GLU A N 1
ATOM 1839 C CA . GLU A 1 227 ? -9.180 9.346 -19.336 1.00 33.62 227 GLU A CA 1
ATOM 1840 C C . GLU A 1 227 ? -7.666 9.489 -19.520 1.00 33.62 227 GLU A C 1
ATOM 1842 O O . GLU A 1 227 ? -7.081 10.554 -19.294 1.00 33.62 227 GLU A O 1
ATOM 1847 N N . PHE A 1 228 ? -7.022 8.406 -19.945 1.00 40.19 228 PHE A N 1
ATOM 1848 C CA . PHE A 1 228 ? -5.595 8.377 -20.231 1.00 40.19 228 PHE A CA 1
ATOM 1849 C C . PHE A 1 228 ? -5.381 7.931 -21.674 1.00 40.19 228 PHE A C 1
ATOM 1851 O O . PHE A 1 228 ? -5.847 6.862 -22.069 1.00 40.19 228 PHE A O 1
ATOM 1858 N N . ASN A 1 229 ? -4.625 8.716 -22.439 1.00 36.34 229 ASN A N 1
ATOM 1859 C CA . ASN A 1 229 ? -4.230 8.358 -23.799 1.00 36.34 229 ASN A CA 1
ATOM 1860 C C . ASN A 1 229 ? -2.745 7.983 -23.836 1.00 36.34 229 ASN A C 1
ATOM 1862 O O . ASN A 1 229 ? -1.890 8.721 -23.336 1.00 36.34 229 ASN A O 1
ATOM 1866 N N . GLY A 1 230 ? -2.445 6.834 -24.446 1.00 30.69 230 GLY A N 1
ATOM 1867 C CA . GLY A 1 230 ? -1.081 6.419 -24.770 1.00 30.69 230 GLY A CA 1
ATOM 1868 C C . GLY A 1 230 ? -0.689 6.919 -26.159 1.00 30.69 230 GLY A C 1
ATOM 1869 O O . GLY A 1 230 ? -1.379 6.628 -27.135 1.00 30.69 230 GLY A O 1
ATOM 1870 N N . SER A 1 231 ? 0.420 7.647 -26.272 1.00 31.64 231 SER A N 1
ATOM 1871 C CA . SER A 1 231 ? 1.023 7.956 -27.568 1.00 31.64 231 SER A CA 1
ATOM 1872 C C . SER A 1 231 ? 1.889 6.773 -28.011 1.00 31.64 231 SER A C 1
ATOM 1874 O O . SER A 1 231 ? 2.911 6.455 -27.407 1.00 31.64 231 SER A O 1
ATOM 1876 N N . LYS A 1 232 ? 1.492 6.089 -29.090 1.00 32.22 232 LYS A N 1
ATOM 1877 C CA . LYS A 1 232 ? 2.404 5.183 -29.799 1.00 32.22 232 LYS A CA 1
ATOM 1878 C C . LYS A 1 232 ? 3.368 6.044 -30.612 1.00 32.22 232 LYS A C 1
ATOM 1880 O O . LYS A 1 232 ? 2.950 6.690 -31.567 1.00 32.22 232 LYS A O 1
ATOM 1885 N N . GLY A 1 233 ? 4.643 6.068 -30.233 1.00 28.52 233 GLY A N 1
ATOM 1886 C CA . GLY A 1 233 ? 5.689 6.685 -31.045 1.00 28.52 233 GLY A CA 1
ATOM 1887 C C . GLY A 1 233 ? 5.846 5.928 -32.364 1.00 28.52 233 GLY A C 1
ATOM 1888 O O . GLY A 1 233 ? 6.302 4.788 -32.372 1.00 28.52 233 GLY A O 1
ATOM 1889 N N . SER A 1 234 ? 5.443 6.542 -33.476 1.00 27.55 234 SER A N 1
ATOM 1890 C CA . SER A 1 234 ? 5.712 6.047 -34.825 1.00 27.55 234 SER A CA 1
ATOM 1891 C C . SER A 1 234 ? 7.164 6.349 -35.203 1.00 27.55 234 SER A C 1
ATOM 1893 O O . SER A 1 234 ? 7.525 7.510 -35.398 1.00 27.55 234 SER A O 1
ATOM 1895 N N . THR A 1 235 ? 8.004 5.326 -35.339 1.00 31.09 235 THR A N 1
ATOM 1896 C CA . THR A 1 235 ? 9.299 5.453 -36.018 1.00 31.09 235 THR A CA 1
ATOM 1897 C C . THR A 1 235 ? 9.054 5.515 -37.525 1.00 31.09 235 THR A C 1
ATOM 1899 O O . THR A 1 235 ? 8.840 4.488 -38.167 1.00 31.09 235 THR A O 1
ATOM 1902 N N . GLY A 1 236 ? 9.032 6.725 -38.085 1.00 26.00 236 GLY A N 1
ATOM 1903 C CA . GLY A 1 236 ? 9.009 6.938 -39.530 1.00 26.00 236 GLY A CA 1
ATOM 1904 C C . GLY A 1 236 ? 10.392 6.675 -40.120 1.00 26.00 236 GLY A C 1
ATOM 1905 O O . GLY A 1 236 ? 11.311 7.461 -39.913 1.00 26.00 236 GLY A O 1
ATOM 1906 N N . CYS A 1 237 ? 10.539 5.566 -40.843 1.00 26.97 237 CYS A N 1
ATOM 1907 C CA . CYS A 1 237 ? 11.665 5.330 -41.739 1.00 26.97 237 CYS A CA 1
ATOM 1908 C C . CYS A 1 237 ? 11.293 5.957 -43.090 1.00 26.97 237 CYS A C 1
ATOM 1910 O O . CYS A 1 237 ? 10.405 5.461 -43.780 1.00 26.97 237 CYS A O 1
ATOM 1912 N N . GLY A 1 238 ? 11.883 7.109 -43.408 1.00 25.83 238 GLY A N 1
ATOM 1913 C CA . GLY A 1 238 ? 11.670 7.800 -44.676 1.00 25.83 238 GLY A CA 1
ATOM 1914 C C . GLY A 1 238 ? 12.694 7.352 -45.711 1.00 25.83 238 GLY A C 1
ATOM 1915 O O . GLY A 1 238 ? 13.805 7.874 -45.731 1.00 25.83 238 GLY A O 1
ATOM 1916 N N . SER A 1 239 ? 12.313 6.413 -46.573 1.00 26.88 239 SER A N 1
ATOM 1917 C CA . SER A 1 239 ? 12.993 6.148 -47.843 1.00 26.88 239 SER A CA 1
ATOM 1918 C C . SER A 1 239 ? 12.580 7.236 -48.836 1.00 26.88 239 SER A C 1
ATOM 1920 O O . SER A 1 239 ? 11.392 7.404 -49.105 1.00 26.88 239 SER A O 1
ATOM 1922 N N . ARG A 1 240 ? 13.539 8.003 -49.360 1.00 27.28 240 ARG A N 1
ATOM 1923 C CA . ARG A 1 240 ? 13.328 8.946 -50.468 1.00 27.28 240 ARG A CA 1
ATOM 1924 C C . ARG A 1 240 ? 13.832 8.268 -51.742 1.00 27.28 240 ARG A C 1
ATOM 1926 O O . ARG A 1 240 ? 15.039 8.141 -51.910 1.00 27.28 240 ARG A O 1
ATOM 1933 N N . GLU A 1 241 ? 12.914 7.819 -52.591 1.00 28.91 241 GLU A N 1
ATOM 1934 C CA . GLU A 1 241 ? 13.193 7.488 -53.992 1.00 28.91 241 GLU A CA 1
ATOM 1935 C C . GLU A 1 241 ? 12.952 8.727 -54.866 1.00 28.91 241 GLU A C 1
ATOM 1937 O O . GLU A 1 241 ? 12.045 9.527 -54.617 1.00 28.91 241 GLU A O 1
ATOM 1942 N N . GLU A 1 242 ? 13.839 8.897 -55.842 1.00 27.80 242 GLU A N 1
ATOM 1943 C CA . GLU A 1 242 ? 13.883 9.960 -56.843 1.00 27.80 242 GLU A CA 1
ATOM 1944 C C . GLU A 1 242 ? 12.721 9.862 -57.837 1.00 27.80 242 GLU A C 1
ATOM 1946 O O . GLU A 1 242 ? 12.344 8.765 -58.243 1.00 27.80 242 GLU A O 1
ATOM 1951 N N . LEU A 1 243 ? 12.232 11.007 -58.327 1.00 29.11 243 LEU A N 1
ATOM 1952 C CA . LEU A 1 243 ? 11.552 11.078 -59.619 1.00 29.11 243 LEU A CA 1
ATOM 1953 C C . LEU A 1 243 ? 12.003 12.315 -60.406 1.00 29.11 243 LEU A C 1
ATOM 1955 O O . LEU A 1 243 ? 12.085 13.433 -59.898 1.00 29.11 243 LEU A O 1
ATOM 1959 N N . VAL A 1 244 ? 12.316 12.009 -61.659 1.00 27.67 244 VAL A N 1
ATOM 1960 C CA . VAL A 1 244 ? 12.873 12.792 -62.761 1.00 27.67 244 VAL A CA 1
ATOM 1961 C C . VAL A 1 244 ? 11.906 13.892 -63.218 1.00 27.67 244 VAL A C 1
ATOM 1963 O O . VAL A 1 244 ? 10.702 13.661 -63.310 1.00 27.67 244 VAL A O 1
ATOM 1966 N N . GLN A 1 245 ? 12.437 15.080 -63.522 1.00 30.38 245 GLN A N 1
ATOM 1967 C CA . GLN A 1 245 ? 11.700 16.162 -64.184 1.00 30.38 245 GLN A CA 1
ATOM 1968 C C . GLN A 1 245 ? 11.665 15.934 -65.702 1.00 30.38 245 GLN A C 1
ATOM 1970 O O . GLN A 1 245 ? 12.697 15.633 -66.304 1.00 30.38 245 GLN A O 1
ATOM 1975 N N . GLY A 1 246 ? 10.477 16.096 -66.288 1.00 31.77 246 GLY A N 1
ATOM 1976 C CA . GLY A 1 246 ? 10.273 16.414 -67.703 1.00 31.77 246 GLY A CA 1
ATOM 1977 C C . GLY A 1 246 ? 9.964 17.894 -67.876 1.00 31.77 246 GLY A C 1
ATOM 1978 O O . GLY A 1 246 ? 9.546 18.519 -66.872 1.00 31.77 246 GLY A O 1
#

pLDDT: mean 75.09, std 23.69, range [25.83, 97.38]

Organism: Helianthus annuus (NCBI:txid4232)

Secondary structure (DSSP, 8-state):
-------EEEEEEETTTTEEEEEEE-TT--EEEEETTSS-EEEES---SS-EEEEEEEETTEEEEEE--SSTTSPPEEEEEETTT--EEEEPPPGGGGG-GGGS--EEEEEEETTEEEEEEE-SSEEEEEEEETTEEEEEEEEE--TTSTTSEEEEEEE-STT--EEEEEESSSEEEEEEETTTTEEEEEEETT--TT--PPP---SS-TT-SS---S--TT-----EEE----------------

InterPro domains:
  IPR013187 F-box associated beta-propeller, type 3 [PF08268] (8-197)
  IPR017451 F-box associated beta-propeller domain [TIGR01640] (9-184)

Mean predicted aligned error: 12.06 Å

Nearest PDB structures (foldseek):
  7zn7-assembly1_A  TM=5.065E-01  e=2.183E-03  Homo sapiens
  8bu9-assembly2_D  TM=5.365E-01  e=1.229E-02  Homo sapiens
  8ov6-assembly1_A  TM=5.111E-01  e=1.845E-02  Homo sapiens
  9fd2-assembly1_b  TM=4.711E-01  e=1.584E-02  Homo sapiens
  6zue-assembly1_A  TM=3.743E-01  e=3.953E-02  Homo sapiens

Sequence (246 aa):
MPSSFFFESGLGFDDSTNTFKMVCVTKREQVMVHILGTDSWRKIPKVPSYPVYGVGVFANGCLHWLAYYNKGNELPLIIGFDVKTEEFGLIQPPRKILRHVNHGFCDPDLANLHGQLGFVYTMRYSVEVWVLKERGWVMYCEFKLKPPLDGGVVKVLGFWNKSGDILVTHHLKVKRWFVYNLKSDSLYEVSVIGCEKGCAKDFIMYQNNLFSTRYSIKNPRNFGLIEFNGSKGSTGCGSREELVQG

Radius of gyration: 21.57 Å; Cα contacts (8 Å, |Δi|>4): 458; chains: 1; bounding box: 51×42×91 Å

Foldseek 3Di:
DDDDFPWAWEWEAAPVVRWIWIWTQGPVQWIWIDTPPDDDIDTDPAGEPFDFDDHFEAAPQWTKTWGDDPDPLAGTWIWTQRPHVRHIDTDGPDPVCSVPSPPPAWDWDWECAQRWIWIWIDDQFKIWIWTQDPVGIDTPDMATQDPPQGPWDKDWQYAPDPQRWTWMWTDDPDIWIWTQDPVVSDIFTKDKPPDDPPDPDDDHDDPPDPPPPPDDDPDPPDDDDIDIDGDDDDPDDDDDDDDDDD